Protein AF-0000000073368174 (afdb_homodimer)

Radius of gyration: 20.99 Å; Cα contacts (8 Å, |Δi|>4): 189; chains: 2; bounding box: 40×67×42 Å

Structure (mmCIF, N/CA/C/O backbone):
data_AF-0000000073368174-model_v1
#
loop_
_entity.id
_entity.type
_entity.pdbx_description
1 polymer 'Uncharacterized protein'
#
loop_
_atom_site.group_PDB
_atom_site.id
_atom_site.type_symbol
_atom_site.label_atom_id
_atom_site.label_alt_id
_atom_site.label_comp_id
_atom_site.label_asym_id
_atom_site.label_entity_id
_atom_site.label_seq_id
_atom_site.pdbx_PDB_ins_code
_atom_site.Cartn_x
_atom_site.Cartn_y
_atom_site.Cartn_z
_atom_site.occupancy
_atom_site.B_iso_or_equiv
_atom_site.auth_seq_id
_atom_site.auth_comp_id
_atom_site.auth_asym_id
_atom_site.auth_atom_id
_atom_site.pdbx_PDB_model_num
ATOM 1 N N . MET A 1 1 ? 10.328 -34.406 -10.875 1 40.19 1 MET A N 1
ATOM 2 C CA . MET A 1 1 ? 11.047 -33.188 -10.492 1 40.19 1 MET A CA 1
ATOM 3 C C . MET A 1 1 ? 10.125 -31.984 -10.523 1 40.19 1 MET A C 1
ATOM 5 O O . MET A 1 1 ? 9.5 -31.703 -11.539 1 40.19 1 MET A O 1
ATOM 9 N N . GLU A 1 2 ? 9.406 -31.766 -9.531 1 56.38 2 GLU A N 1
ATOM 10 C CA . GLU A 1 2 ? 8.32 -30.797 -9.484 1 56.38 2 GLU A CA 1
ATOM 11 C C . GLU A 1 2 ? 8.758 -29.438 -10.031 1 56.38 2 GLU A C 1
ATOM 13 O O . GLU A 1 2 ? 9.859 -28.969 -9.719 1 56.38 2 GLU A O 1
ATOM 18 N N . THR A 1 3 ? 8.305 -29.094 -11.211 1 75.62 3 THR A N 1
ATOM 19 C CA . THR A 1 3 ? 8.789 -27.938 -11.977 1 75.62 3 THR A CA 1
ATOM 20 C C . THR A 1 3 ? 8.852 -26.703 -11.102 1 75.62 3 THR A C 1
ATOM 22 O O . THR A 1 3 ? 8.133 -26.594 -10.102 1 75.62 3 THR A O 1
ATOM 25 N N . ASN A 1 4 ? 10.109 -26.031 -11.023 1 80.56 4 ASN A N 1
ATOM 26 C CA . ASN A 1 4 ? 10.328 -24.734 -10.375 1 80.56 4 ASN A CA 1
ATOM 27 C C . ASN A 1 4 ? 9.039 -23.938 -10.273 1 80.56 4 ASN A C 1
ATOM 29 O O . ASN A 1 4 ? 8.82 -23.219 -9.289 1 80.56 4 ASN A O 1
ATOM 33 N N . GLU A 1 5 ? 8.203 -24.312 -11.164 1 79.31 5 GLU A N 1
ATOM 34 C CA . GLU A 1 5 ? 6.934 -23.594 -11.195 1 79.31 5 GLU A CA 1
ATOM 35 C C . GLU A 1 5 ? 6.016 -24.031 -10.062 1 79.31 5 GLU A C 1
ATOM 37 O O . GLU A 1 5 ? 5.348 -23.203 -9.438 1 79.31 5 GLU A O 1
ATOM 42 N N . ILE A 1 6 ? 6.055 -25.281 -9.844 1 82.06 6 ILE A N 1
ATOM 43 C CA . ILE A 1 6 ? 5.211 -25.828 -8.789 1 82.06 6 ILE A CA 1
ATOM 44 C C . ILE A 1 6 ? 5.723 -25.375 -7.43 1 82.06 6 ILE A C 1
ATOM 46 O O . ILE A 1 6 ? 4.934 -25 -6.555 1 82.06 6 ILE A O 1
ATOM 50 N N . LYS A 1 7 ? 6.973 -25.422 -7.293 1 85.81 7 LYS A N 1
ATOM 51 C CA . LYS A 1 7 ? 7.582 -24.984 -6.039 1 85.81 7 LYS A CA 1
ATOM 52 C C . LYS A 1 7 ? 7.277 -23.516 -5.766 1 85.81 7 LYS A C 1
ATOM 54 O O . LYS A 1 7 ? 6.996 -23.141 -4.625 1 85.81 7 LYS A O 1
ATOM 59 N N . ASN A 1 8 ? 7.336 -22.734 -6.758 1 85.62 8 ASN A N 1
ATOM 60 C CA . ASN A 1 8 ? 7.039 -21.312 -6.633 1 85.62 8 ASN A CA 1
ATOM 61 C C . ASN A 1 8 ? 5.586 -21.078 -6.223 1 85.62 8 ASN A C 1
ATOM 63 O O . ASN A 1 8 ? 5.301 -20.203 -5.406 1 85.62 8 ASN A O 1
ATOM 67 N N . LEU A 1 9 ? 4.777 -21.844 -6.809 1 86.62 9 LEU A N 1
ATOM 68 C CA . LEU A 1 9 ? 3.359 -21.703 -6.496 1 86.62 9 LEU A CA 1
ATOM 69 C C . LEU A 1 9 ? 3.074 -22.094 -5.055 1 86.62 9 LEU A C 1
ATOM 71 O O . LEU A 1 9 ? 2.281 -21.453 -4.371 1 86.62 9 LEU A O 1
ATOM 75 N N . GLU A 1 10 ? 3.688 -23.188 -4.621 1 89.31 10 GLU A N 1
ATOM 76 C CA . GLU A 1 10 ? 3.518 -23.625 -3.24 1 89.31 10 GLU A CA 1
ATOM 77 C C . GLU A 1 10 ? 4.047 -22.594 -2.26 1 89.31 10 GLU A C 1
ATOM 79 O O . GLU A 1 10 ? 3.43 -22.344 -1.222 1 89.31 10 GLU A O 1
ATOM 84 N N . ARG A 1 11 ? 5.125 -22.016 -2.592 1 91.44 11 ARG A N 1
ATOM 85 C CA . ARG A 1 11 ? 5.703 -20.953 -1.778 1 91.44 11 ARG A CA 1
ATOM 86 C C . ARG A 1 11 ? 4.762 -19.75 -1.695 1 91.44 11 ARG A C 1
ATOM 88 O O . ARG A 1 11 ? 4.555 -19.203 -0.616 1 91.44 11 ARG A O 1
ATOM 95 N N . LEU A 1 12 ? 4.191 -19.375 -2.779 1 93 12 LEU A N 1
ATOM 96 C CA . LEU A 1 12 ? 3.268 -18.25 -2.811 1 93 12 LEU A CA 1
ATOM 97 C C . LEU A 1 12 ? 2.029 -18.547 -1.969 1 93 12 LEU A C 1
ATOM 99 O O . LEU A 1 12 ? 1.519 -17.656 -1.283 1 93 12 LEU A O 1
ATOM 103 N N . LYS A 1 13 ? 1.635 -19.75 -2.066 1 93.06 13 LYS A N 1
ATOM 104 C CA . LYS A 1 13 ? 0.488 -20.156 -1.261 1 93.06 13 LYS A CA 1
ATOM 105 C C . LYS A 1 13 ? 0.782 -20 0.229 1 93.06 13 LYS A C 1
ATOM 107 O O . LYS A 1 13 ? -0.037 -19.469 0.977 1 93.06 13 LYS A O 1
ATOM 112 N N . LYS A 1 14 ? 1.896 -20.453 0.657 1 95.19 14 LYS A N 1
ATOM 113 C CA . LYS A 1 14 ? 2.291 -20.344 2.059 1 95.19 14 LYS A CA 1
ATOM 114 C C .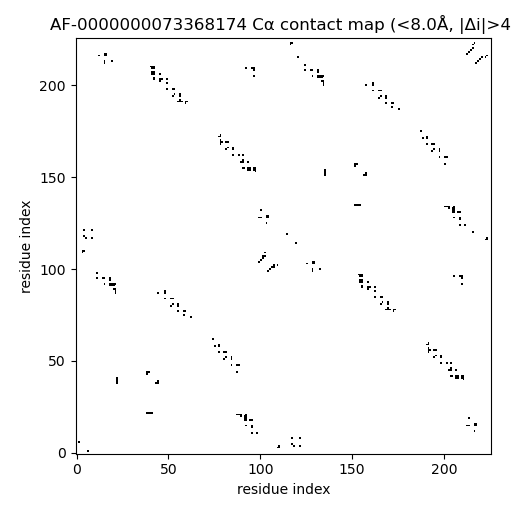 LYS A 1 14 ? 2.428 -18.891 2.484 1 95.19 14 LYS A C 1
ATOM 116 O O . LYS A 1 14 ? 1.962 -18.5 3.561 1 95.19 14 LYS A O 1
ATOM 121 N N . LEU A 1 15 ? 3.041 -18.094 1.655 1 95.44 15 LEU A N 1
ATOM 122 C CA . LEU A 1 15 ? 3.219 -16.672 1.942 1 95.44 15 LEU A CA 1
ATOM 123 C C . LEU A 1 15 ? 1.872 -15.961 2.045 1 95.44 15 LEU A C 1
ATOM 125 O O . LEU A 1 15 ? 1.68 -15.109 2.91 1 95.44 15 LEU A O 1
ATOM 129 N N . SER A 1 16 ? 1.005 -16.312 1.152 1 95 16 SER A N 1
ATOM 130 C CA . SER A 1 16 ? -0.322 -15.711 1.157 1 95 16 SER A CA 1
ATOM 131 C C . SER A 1 16 ? -1.05 -15.977 2.469 1 95 16 SER A C 1
ATOM 133 O O . SER A 1 16 ? -1.63 -15.07 3.062 1 95 16 SER A O 1
ATOM 135 N N . ALA A 1 17 ? -1.007 -17.172 2.947 1 93.5 17 ALA A N 1
ATOM 136 C CA . ALA A 1 17 ? -1.649 -17.547 4.207 1 93.5 17 ALA A CA 1
ATOM 137 C C . ALA A 1 17 ? -1.034 -16.797 5.383 1 93.5 17 ALA A C 1
ATOM 139 O O . ALA A 1 17 ? -1.731 -16.438 6.34 1 93.5 17 ALA A O 1
ATOM 140 N N . LEU A 1 18 ? 0.185 -16.484 5.258 1 95.69 18 LEU A N 1
ATOM 141 C CA . LEU A 1 18 ? 0.94 -15.859 6.344 1 95.69 18 LEU A CA 1
ATOM 142 C C . LEU A 1 18 ? 0.718 -14.352 6.367 1 95.69 18 LEU A C 1
ATOM 144 O O . LEU A 1 18 ? 0.601 -13.75 7.438 1 95.69 18 LEU A O 1
ATOM 148 N N . TYR A 1 19 ? 0.592 -13.742 5.203 1 95.69 19 TYR A N 1
ATOM 149 C CA . TYR A 1 19 ? 0.777 -12.297 5.148 1 95.69 19 TYR A CA 1
ATOM 150 C C . TYR A 1 19 ? -0.537 -11.586 4.84 1 95.69 19 TYR A C 1
ATOM 152 O O . TYR A 1 19 ? -0.689 -10.398 5.121 1 95.69 19 TYR A O 1
ATOM 160 N N . PHE A 1 20 ? -1.502 -12.25 4.242 1 93.75 20 PHE A N 1
ATOM 161 C CA . PHE A 1 20 ? -2.779 -11.578 4.016 1 93.75 20 PHE A CA 1
ATOM 162 C C . PHE A 1 20 ? -3.533 -11.398 5.328 1 93.75 20 PHE A C 1
ATOM 164 O O . PHE A 1 20 ? -3.951 -12.375 5.953 1 93.75 20 PHE A O 1
ATOM 171 N N . SER A 1 21 ? -3.729 -10.18 5.73 1 92.62 21 SER A N 1
ATOM 172 C CA . SER A 1 21 ? -4.359 -9.945 7.023 1 92.62 21 SER A CA 1
ATOM 173 C C . SER A 1 21 ? -5.219 -8.688 6.992 1 92.62 21 SER A C 1
ATOM 175 O O . SER A 1 21 ? -6.059 -8.484 7.871 1 92.62 21 SER A O 1
ATOM 177 N N . THR A 1 22 ? -5.047 -7.836 6.035 1 91.94 22 THR A N 1
ATOM 178 C CA . THR A 1 22 ? -5.711 -6.535 6.035 1 91.94 22 THR A CA 1
ATOM 179 C C . THR A 1 22 ? -7.191 -6.688 5.699 1 91.94 22 THR A C 1
ATOM 181 O O . THR A 1 22 ? -8.047 -6.121 6.379 1 91.94 22 THR A O 1
ATOM 184 N N . LEU A 1 23 ? -7.512 -7.453 4.605 1 88.44 23 LEU A N 1
ATOM 185 C CA . LEU A 1 23 ? -8.906 -7.648 4.211 1 88.44 23 LEU A CA 1
ATOM 186 C C . LEU A 1 23 ? -9.383 -9.039 4.602 1 88.44 23 LEU A C 1
ATOM 188 O O . LEU A 1 23 ? -9.312 -9.977 3.797 1 88.44 23 LEU A O 1
ATOM 192 N N . LYS A 1 24 ? -9.391 -9.406 5.754 1 75.5 24 LYS A N 1
ATOM 193 C CA . LYS A 1 24 ? -9.867 -10.719 6.16 1 75.5 24 LYS A CA 1
ATOM 194 C C . LYS A 1 24 ? -11.398 -10.773 6.168 1 75.5 24 LYS A C 1
ATOM 196 O O . LYS A 1 24 ? -12.055 -9.766 6.453 1 75.5 24 LYS A O 1
ATOM 201 N N . PRO A 1 25 ? -11.844 -11.883 5.621 1 6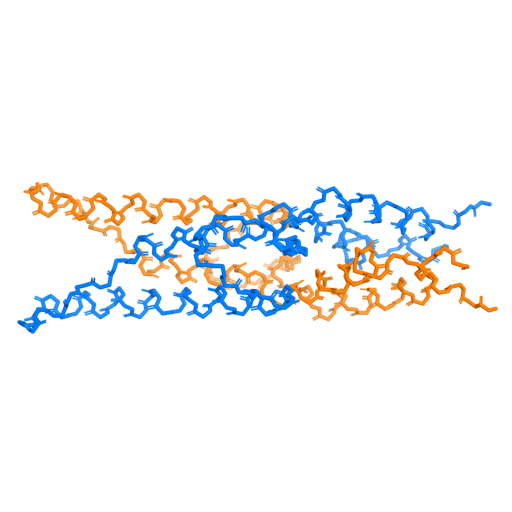5.12 25 PRO A N 1
ATOM 202 C CA . PRO A 1 25 ? -13.305 -12.016 5.676 1 65.12 25 PRO A CA 1
ATOM 203 C C . PRO A 1 25 ? -13.867 -11.75 7.07 1 65.12 25 PRO A C 1
ATOM 205 O O . PRO A 1 25 ? -13.219 -12.062 8.07 1 65.12 25 PRO A O 1
ATOM 208 N N . THR A 1 26 ? -14.461 -10.516 7.156 1 55.19 26 THR A N 1
ATOM 209 C CA . THR A 1 26 ? -15.07 -10.172 8.438 1 55.19 26 THR A CA 1
ATOM 210 C C . THR A 1 26 ? -15.773 -11.375 9.047 1 55.19 26 THR A C 1
ATOM 212 O O . THR A 1 26 ? -16.562 -12.047 8.375 1 55.19 26 THR A O 1
ATOM 215 N N . ASP A 1 27 ? -15.133 -12.109 9.797 1 52.59 27 ASP A N 1
ATOM 216 C CA . ASP A 1 27 ? -16.047 -12.875 10.633 1 52.59 27 ASP A CA 1
ATOM 217 C C . ASP A 1 27 ? -17.109 -11.969 11.258 1 52.59 27 ASP A C 1
ATOM 219 O O . ASP A 1 27 ? -16.812 -10.82 11.617 1 52.59 27 ASP A O 1
ATOM 223 N N . ALA A 1 28 ? -18.391 -12.164 10.922 1 48.44 28 ALA A N 1
ATOM 224 C CA . ALA A 1 28 ? -19.547 -11.477 11.516 1 48.44 28 ALA A CA 1
ATOM 225 C C . ALA A 1 28 ? -19.203 -10.914 12.891 1 48.44 28 ALA A C 1
ATOM 227 O O . ALA A 1 28 ? -19.875 -10.016 13.383 1 48.44 28 ALA A O 1
ATOM 228 N N . LYS A 1 29 ? -18.531 -11.664 13.547 1 46.44 29 LYS A N 1
ATOM 229 C CA . LYS A 1 29 ? -18.719 -11.43 14.969 1 46.44 29 LYS A CA 1
ATOM 230 C C . LYS A 1 29 ? -17.797 -10.328 15.484 1 46.44 29 LYS A C 1
ATOM 232 O O . LYS A 1 29 ? -17.547 -10.234 16.688 1 46.44 29 LYS A O 1
ATOM 237 N N . SER A 1 30 ? -17 -9.766 14.484 1 49.75 30 SER A N 1
ATOM 238 C CA . SER A 1 30 ? -16.125 -8.922 15.281 1 49.75 30 SER A CA 1
ATOM 239 C C . SER A 1 30 ? -16.875 -7.703 15.836 1 49.75 30 SER A C 1
ATOM 241 O O . SER A 1 30 ? -17.5 -6.961 15.078 1 49.75 30 SER A O 1
ATOM 243 N N . ASP A 1 31 ? -17.172 -7.723 16.984 1 46.41 31 ASP A N 1
ATOM 244 C CA . ASP A 1 31 ? -17.891 -6.809 17.875 1 46.41 31 ASP A CA 1
ATOM 245 C C . ASP A 1 31 ? -17.312 -5.398 17.797 1 46.41 31 ASP A C 1
ATOM 247 O O . ASP A 1 31 ? -17.688 -4.523 18.578 1 46.41 31 ASP A O 1
ATOM 251 N N . THR A 1 32 ? -16.125 -5.312 17.328 1 49.12 32 THR A N 1
ATOM 252 C CA . THR A 1 32 ? -15.719 -3.963 17.703 1 49.12 32 THR A CA 1
ATOM 253 C C . THR A 1 32 ? -16.422 -2.928 16.828 1 49.12 32 THR A C 1
ATOM 255 O O . THR A 1 32 ? -16.641 -3.162 15.633 1 49.12 32 THR A O 1
ATOM 258 N N . ASN A 1 33 ? -17.062 -1.962 17.438 1 50.78 33 ASN A N 1
ATOM 259 C CA . ASN A 1 33 ? -17.688 -0.726 16.984 1 50.78 33 ASN A CA 1
ATOM 260 C C . ASN A 1 33 ? -16.797 0.03 16 1 50.78 33 ASN A C 1
ATOM 262 O O . ASN A 1 33 ? -16.906 1.25 15.867 1 50.78 33 ASN A O 1
ATOM 266 N N . VAL A 1 34 ? -15.75 -0.598 15.586 1 51.62 34 VAL A N 1
ATOM 267 C CA . VAL A 1 34 ? -14.945 0.199 14.672 1 51.62 34 VAL A CA 1
ATOM 268 C C . VAL A 1 34 ? -15.664 0.315 13.328 1 51.62 34 VAL A C 1
ATOM 270 O O . VAL A 1 34 ? -16.109 -0.688 12.766 1 51.62 34 VAL A O 1
ATOM 273 N N . ALA A 1 35 ? -16.172 1.485 13.133 1 51.81 35 ALA A N 1
ATOM 274 C CA . ALA A 1 35 ? -16.656 1.715 11.773 1 51.81 35 ALA A CA 1
ATOM 275 C C . ALA A 1 35 ? -15.742 1.038 10.75 1 51.81 35 ALA A C 1
ATOM 277 O O . ALA A 1 35 ? -14.539 1.283 10.719 1 51.81 35 ALA A O 1
ATOM 278 N N . GLN A 1 36 ? -16.094 -0.114 10.453 1 60.41 36 GLN A N 1
ATOM 279 C CA . GLN A 1 36 ? -15.297 -0.846 9.477 1 60.41 36 GLN A CA 1
ATOM 280 C C . GLN A 1 36 ? -15.695 -0.488 8.047 1 60.41 36 GLN A C 1
ATOM 282 O O . GLN A 1 36 ? -16.891 -0.498 7.711 1 60.41 36 GLN A O 1
ATOM 287 N N . ILE A 1 37 ? -14.805 0.326 7.449 1 69.12 37 ILE A N 1
ATOM 288 C CA . ILE A 1 37 ? -15 0.456 6.008 1 69.12 37 ILE A CA 1
ATOM 289 C C . ILE A 1 37 ? -14.867 -0.913 5.344 1 69.12 37 ILE A C 1
ATOM 291 O O . ILE A 1 37 ? -13.828 -1.568 5.465 1 69.12 37 ILE A O 1
ATOM 295 N N . LYS A 1 38 ? -16.047 -1.332 4.91 1 80.44 38 LYS A N 1
ATOM 296 C CA . LYS A 1 38 ? -16.016 -2.613 4.211 1 80.44 38 LYS A CA 1
ATOM 297 C C . LYS A 1 38 ? -15.453 -2.459 2.803 1 80.44 38 LYS A C 1
ATOM 299 O O . LYS A 1 38 ? -16.016 -1.729 1.981 1 80.44 38 LYS A O 1
ATOM 304 N N . LEU A 1 39 ? -14.328 -2.932 2.688 1 87.12 39 LEU A N 1
ATOM 305 C CA . LEU A 1 39 ? -13.695 -2.943 1.372 1 87.12 39 LEU A CA 1
ATOM 306 C C . LEU A 1 39 ? -13.781 -4.328 0.742 1 87.12 39 LEU A C 1
ATOM 308 O O . LEU A 1 39 ? -13.609 -5.34 1.429 1 87.12 39 LEU A O 1
ATOM 312 N N . SER A 1 40 ? -14.016 -4.348 -0.541 1 88.06 40 SER A N 1
ATOM 313 C CA . SER A 1 40 ? -14.289 -5.598 -1.241 1 88.06 40 SER A CA 1
ATOM 314 C C . SER A 1 40 ? -13 -6.309 -1.633 1 88.06 40 SER A C 1
ATOM 316 O O . SER A 1 40 ? -12.961 -7.539 -1.703 1 88.06 40 SER A O 1
ATOM 318 N N . ASN A 1 41 ? -12.023 -5.547 -1.993 1 93.38 41 ASN A N 1
ATOM 319 C CA . ASN A 1 41 ? -10.773 -6.133 -2.465 1 93.38 41 ASN A CA 1
ATOM 320 C C . ASN A 1 41 ? -9.602 -5.164 -2.309 1 93.38 41 ASN A C 1
ATOM 322 O O . ASN A 1 41 ? -9.789 -4.016 -1.906 1 93.38 41 ASN A O 1
ATOM 326 N N . TYR A 1 42 ? -8.461 -5.594 -2.578 1 95.81 42 TYR A N 1
ATOM 327 C CA . TYR A 1 42 ? -7.25 -4.82 -2.346 1 95.81 42 TYR A CA 1
ATOM 328 C C . TYR A 1 42 ? -7.137 -3.67 -3.338 1 95.81 42 TYR A C 1
ATOM 330 O O . TYR A 1 42 ? -6.609 -2.605 -3.008 1 95.81 42 TYR A O 1
ATOM 338 N N . SER A 1 43 ? -7.566 -3.854 -4.57 1 95.75 43 SER A N 1
ATOM 339 C CA . SER A 1 43 ? -7.582 -2.76 -5.535 1 95.75 43 SER A CA 1
ATOM 340 C C . SER A 1 43 ? -8.422 -1.592 -5.031 1 95.75 43 SER A C 1
ATOM 342 O O . SER A 1 43 ? -8 -0.437 -5.102 1 95.75 43 SER A O 1
ATOM 344 N N . GLU A 1 44 ? -9.586 -1.941 -4.543 1 96.06 44 GLU A N 1
ATOM 345 C CA . GLU A 1 44 ? -10.438 -0.917 -3.939 1 96.06 44 GLU A CA 1
ATOM 346 C C . GLU A 1 44 ? -9.766 -0.283 -2.727 1 96.06 44 GLU A C 1
ATOM 348 O O . GLU A 1 44 ? -9.773 0.939 -2.57 1 96.06 44 GLU A O 1
ATOM 353 N N . LEU A 1 45 ? -9.219 -1.125 -1.844 1 96 45 LEU A N 1
ATOM 354 C CA . LEU A 1 45 ? -8.484 -0.64 -0.677 1 96 45 LEU A CA 1
ATOM 355 C C . LEU A 1 45 ? -7.43 0.384 -1.084 1 96 45 LEU A C 1
ATOM 357 O O . LEU A 1 45 ? -7.359 1.473 -0.51 1 96 45 LEU A O 1
ATOM 361 N N . GLY A 1 46 ? -6.582 0.039 -2.107 1 97.19 46 GLY A N 1
ATOM 362 C CA . GLY A 1 46 ? -5.559 0.951 -2.59 1 97.19 46 GLY A CA 1
ATOM 363 C C . GLY A 1 46 ? -6.121 2.27 -3.084 1 97.19 46 GLY A C 1
ATOM 364 O O . GLY A 1 46 ? -5.582 3.334 -2.779 1 97.19 46 GLY A O 1
ATOM 365 N N . CYS A 1 47 ? -7.176 2.232 -3.777 1 96.12 47 CYS A N 1
ATOM 366 C CA . CYS A 1 47 ? -7.832 3.424 -4.305 1 96.12 47 CYS A CA 1
ATOM 367 C C . CYS A 1 47 ? -8.352 4.305 -3.176 1 96.12 47 CYS A C 1
ATOM 369 O O . CYS A 1 47 ? -8.164 5.52 -3.195 1 96.12 47 CYS A O 1
ATOM 371 N N . VAL A 1 48 ? -9.047 3.664 -2.26 1 95.94 48 VAL A N 1
ATOM 372 C CA . VAL A 1 48 ? -9.609 4.398 -1.134 1 95.94 48 VAL A CA 1
ATOM 373 C C . VAL A 1 48 ? -8.5 5.094 -0.354 1 95.94 48 VAL A C 1
ATOM 375 O O . VAL A 1 48 ? -8.617 6.27 -0.01 1 95.94 48 VAL A O 1
ATOM 378 N N . ILE A 1 49 ? -7.379 4.395 -0.057 1 97.38 49 ILE A N 1
ATOM 379 C CA . ILE A 1 49 ? -6.246 4.973 0.659 1 97.38 49 ILE A CA 1
ATOM 380 C C . ILE A 1 49 ? -5.719 6.188 -0.106 1 97.38 49 ILE A C 1
ATOM 382 O O . ILE A 1 49 ? -5.512 7.254 0.476 1 97.38 49 ILE A O 1
ATOM 386 N N . ALA A 1 50 ? -5.512 6.023 -1.423 1 97.31 50 ALA A N 1
ATOM 387 C CA . ALA A 1 50 ? -5.008 7.113 -2.25 1 97.31 50 ALA A CA 1
ATOM 388 C C . ALA A 1 50 ? -5.949 8.312 -2.213 1 97.31 50 ALA A C 1
ATOM 390 O O . ALA A 1 50 ? -5.504 9.453 -2.086 1 97.31 50 ALA A O 1
ATOM 391 N N . GLU A 1 51 ? -7.195 8.133 -2.312 1 97.06 51 GLU A N 1
ATOM 392 C CA . GLU A 1 51 ? -8.195 9.195 -2.295 1 97.06 51 GLU A CA 1
ATOM 393 C C . GLU A 1 51 ? -8.203 9.922 -0.952 1 97.06 51 GLU A C 1
ATOM 395 O O . GLU A 1 51 ? -8.297 11.148 -0.904 1 97.06 51 GLU A O 1
ATOM 400 N N . ILE A 1 52 ? -8.125 9.195 0.104 1 97.25 52 ILE A N 1
ATOM 401 C CA . ILE A 1 52 ? -8.117 9.812 1.428 1 97.25 52 ILE A CA 1
ATOM 402 C C . ILE A 1 52 ? -6.863 10.664 1.59 1 97.25 52 ILE A C 1
ATOM 404 O O . ILE A 1 52 ? -6.926 11.773 2.137 1 97.25 52 ILE A O 1
ATOM 408 N N . LEU A 1 53 ? -5.738 10.141 1.101 1 97.75 53 LEU A N 1
ATOM 409 C CA . LEU A 1 53 ? -4.512 10.93 1.152 1 97.75 53 LEU A CA 1
ATOM 410 C C . LEU A 1 53 ? -4.668 12.227 0.369 1 97.75 53 LEU A C 1
ATOM 412 O O . LEU A 1 53 ? -4.258 13.289 0.835 1 97.75 53 LEU A O 1
ATOM 416 N N . LYS A 1 54 ? -5.262 12.117 -0.85 1 96.81 54 LYS A N 1
ATOM 417 C CA . LYS A 1 54 ? -5.523 13.32 -1.639 1 96.81 54 LYS A CA 1
ATOM 418 C C . LYS A 1 54 ? -6.395 14.305 -0.865 1 96.81 54 LYS A C 1
ATOM 420 O O . LYS A 1 54 ? -6.129 15.508 -0.869 1 96.81 54 LYS A O 1
ATOM 425 N N . LEU A 1 55 ? -7.402 13.859 -0.201 1 95.75 55 LEU A N 1
ATOM 426 C CA . LEU A 1 55 ? -8.289 14.695 0.597 1 95.75 55 LEU A CA 1
ATOM 427 C C . LEU A 1 55 ? -7.527 15.367 1.732 1 95.75 55 LEU A C 1
ATOM 429 O O . LEU A 1 55 ? -7.723 16.562 2 1 95.75 55 LEU A O 1
ATOM 433 N N . CYS A 1 56 ? -6.617 14.57 2.424 1 96.12 56 CYS A N 1
ATOM 434 C CA . CYS A 1 56 ? -5.805 15.125 3.498 1 96.12 56 CYS A CA 1
ATOM 435 C C . CYS A 1 56 ? -4.914 16.25 2.979 1 96.12 56 CYS A C 1
ATOM 437 O O . CYS A 1 56 ? -4.77 17.281 3.629 1 96.12 56 CYS A O 1
ATOM 439 N N . ILE A 1 57 ? -4.336 16.078 1.817 1 96.25 57 ILE A N 1
ATOM 440 C CA . ILE A 1 57 ? -3.457 17.062 1.209 1 96.25 57 ILE A CA 1
ATOM 441 C C . ILE A 1 57 ? -4.242 18.344 0.918 1 96.25 57 ILE A C 1
ATOM 443 O O . ILE A 1 57 ? -3.811 19.438 1.276 1 96.25 57 ILE A O 1
ATOM 447 N N . VAL A 1 58 ? -5.398 18.25 0.297 1 94.69 58 VAL A N 1
ATOM 448 C CA . VAL A 1 58 ? -6.258 19.391 -0.032 1 94.69 58 VAL A CA 1
ATOM 449 C C . VAL A 1 58 ? -6.672 20.109 1.247 1 94.69 58 VAL A C 1
ATOM 451 O O . VAL A 1 58 ? -6.645 21.344 1.309 1 94.69 58 VAL A O 1
ATOM 454 N N . ALA A 1 59 ? -7.043 19.344 2.277 1 92.19 59 ALA A N 1
ATOM 455 C CA . ALA A 1 59 ? -7.48 19.906 3.549 1 92.19 59 ALA A CA 1
ATOM 456 C C . ALA A 1 59 ? -6.359 20.703 4.211 1 92.19 59 ALA A C 1
ATOM 458 O O . ALA A 1 59 ? -6.586 21.797 4.727 1 92.19 59 ALA A O 1
ATOM 459 N N . LEU A 1 60 ? -5.219 20.203 4.207 1 91.19 60 LEU A N 1
ATOM 460 C CA . LEU A 1 60 ? -4.066 20.844 4.828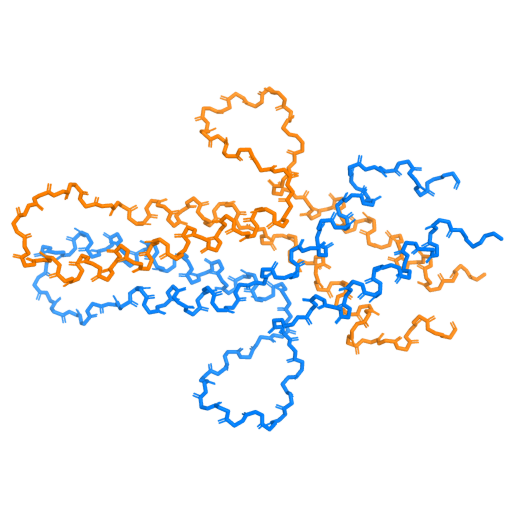 1 91.19 60 LEU A CA 1
ATOM 461 C C . LEU A 1 60 ? -3.689 22.125 4.082 1 91.19 60 LEU A C 1
ATOM 463 O O . LEU A 1 60 ? -3.312 23.125 4.699 1 91.19 60 LEU A O 1
ATOM 467 N N . ASP A 1 61 ? -3.807 22.156 2.807 1 88.81 61 ASP A N 1
ATOM 468 C CA . ASP A 1 61 ? -3.508 23.328 1.991 1 88.81 61 ASP A CA 1
ATOM 469 C C . ASP A 1 61 ? -4.547 24.438 2.207 1 88.81 61 ASP A C 1
ATOM 471 O O . ASP A 1 61 ? -4.207 25.625 2.221 1 88.81 61 ASP A O 1
ATOM 475 N N . TYR A 1 62 ? -5.719 23.969 2.303 1 82.56 62 TYR A N 1
ATOM 476 C CA . TYR A 1 62 ? -6.793 24.922 2.557 1 82.56 62 TYR A CA 1
ATOM 477 C C . TYR A 1 62 ? -6.629 25.578 3.922 1 82.56 62 TYR A C 1
ATOM 479 O O . TYR A 1 62 ? -6.82 26.797 4.062 1 82.56 62 TYR A O 1
ATOM 487 N N . ASP A 1 63 ? -6.406 24.828 4.91 1 74.06 63 ASP A N 1
ATOM 488 C CA . ASP A 1 63 ? -6.215 25.344 6.262 1 74.06 63 ASP A CA 1
ATOM 489 C C . ASP A 1 63 ? -5.043 26.312 6.316 1 74.06 63 ASP A C 1
ATOM 491 O O . ASP A 1 63 ? -5.082 27.297 7.066 1 74.06 63 ASP A O 1
ATOM 495 N N . ALA A 1 64 ? -4.148 25.953 5.531 1 65.81 64 ALA A N 1
ATOM 496 C CA . ALA A 1 64 ? -2.996 26.844 5.484 1 65.81 64 ALA A CA 1
ATOM 497 C C . ALA A 1 64 ? -3.381 28.203 4.902 1 65.81 64 ALA A C 1
ATOM 499 O O . ALA A 1 64 ? -2.787 29.219 5.25 1 65.81 64 ALA A O 1
ATOM 500 N N . HIS A 1 65 ? -4.418 28.078 4.066 1 62.81 65 HIS A N 1
ATOM 501 C CA . HIS A 1 65 ? -4.848 29.312 3.422 1 62.81 65 HIS A CA 1
ATOM 502 C C . HIS A 1 65 ? -5.922 30.016 4.242 1 62.81 65 HIS A C 1
ATOM 504 O O . HIS A 1 65 ? -5.992 31.25 4.258 1 62.81 65 HIS A O 1
ATOM 510 N N . LYS A 1 66 ? -6.973 29.312 4.789 1 61.88 66 LYS A N 1
ATOM 511 C CA . LYS A 1 66 ? -8.062 29.938 5.527 1 61.88 66 LYS A CA 1
ATOM 512 C C . LYS A 1 66 ? -7.582 30.484 6.871 1 61.88 66 LYS A C 1
ATOM 514 O O . LYS A 1 66 ? -8.32 31.188 7.562 1 61.88 66 LYS A O 1
ATOM 519 N N . ALA A 1 67 ? -6.414 29.906 7.43 1 54.16 67 ALA A N 1
ATOM 520 C CA . ALA A 1 67 ? -6.051 30.609 8.656 1 54.16 67 ALA A CA 1
ATOM 521 C C . ALA A 1 67 ? -6.387 32.094 8.547 1 54.16 67 ALA A C 1
ATOM 523 O O . ALA A 1 67 ? -6.5 32.781 9.562 1 54.16 67 ALA A O 1
ATOM 524 N N . SER A 1 68 ? -6.633 32.406 7.332 1 50.69 68 SER A N 1
ATOM 525 C CA . SER A 1 68 ? -6.973 33.844 7.219 1 50.69 68 SER A CA 1
ATOM 526 C C . SER A 1 68 ? -8.477 34.062 7.332 1 50.69 68 SER A C 1
ATOM 528 O O . SER A 1 68 ? -8.922 35.125 7.715 1 50.69 68 SER A O 1
ATOM 530 N N . ASN A 1 69 ? -9.195 33.094 6.809 1 53.5 69 ASN A N 1
ATOM 531 C CA . ASN A 1 69 ? -10.602 33.469 6.746 1 53.5 69 ASN A CA 1
ATOM 532 C C . ASN A 1 69 ? -11.391 32.906 7.93 1 53.5 69 ASN A C 1
ATOM 534 O O . ASN A 1 69 ? -11.031 31.875 8.477 1 53.5 69 ASN A O 1
ATOM 538 N N . THR A 1 70 ? -12.117 33.719 8.758 1 48.69 70 THR A N 1
ATOM 539 C CA . THR A 1 70 ? -12.844 33.688 10.023 1 48.69 70 THR A CA 1
ATOM 540 C C . THR A 1 70 ? -13.82 32.531 10.07 1 48.69 70 THR A C 1
ATOM 542 O O . THR A 1 70 ? -14.578 32.375 11.039 1 48.69 70 THR A O 1
ATOM 545 N N . ILE A 1 71 ? -14.352 31.984 9.008 1 50.31 71 ILE A N 1
ATOM 546 C CA . ILE A 1 71 ? -15.461 31.078 9.273 1 50.31 71 ILE A CA 1
ATOM 547 C C . ILE A 1 71 ? -14.938 29.812 9.938 1 50.31 71 ILE A C 1
ATOM 549 O O . ILE A 1 71 ? -14.047 29.141 9.406 1 50.31 71 ILE A O 1
ATOM 553 N N . LYS A 1 72 ? -15.117 29.609 11.281 1 51.69 72 LYS A N 1
ATOM 554 C CA . LYS A 1 72 ? -14.719 28.578 12.227 1 51.69 72 LYS A CA 1
ATOM 555 C C . LYS A 1 72 ? -15.141 27.188 11.742 1 51.69 72 LYS A C 1
ATOM 557 O O . LYS A 1 72 ? -16.266 26.75 11.992 1 51.69 72 LYS A O 1
ATOM 562 N N . THR A 1 73 ? -15.094 26.781 10.484 1 52.91 73 THR A N 1
ATOM 563 C CA . THR A 1 73 ? -15.43 25.391 10.25 1 52.91 73 THR A CA 1
ATOM 564 C C . THR A 1 73 ? -14.5 24.469 11.039 1 52.91 73 THR A C 1
ATOM 566 O O . THR A 1 73 ? -13.359 24.844 11.344 1 52.91 73 THR A O 1
ATOM 569 N N . SER A 1 74 ? -15.18 23.656 11.883 1 58.59 74 SER A N 1
ATOM 570 C CA . SER A 1 74 ? -14.391 22.719 12.68 1 58.59 74 SER A CA 1
ATOM 571 C C . SER A 1 74 ? -13.234 22.156 11.859 1 58.59 74 SER A C 1
ATOM 573 O O . SER A 1 74 ? -13.445 21.594 10.781 1 58.59 74 SER A O 1
ATOM 575 N N . PRO A 1 75 ? -12.109 22.547 12.125 1 70.12 75 PRO A N 1
ATOM 576 C CA . PRO A 1 75 ? -10.969 22.078 11.328 1 70.12 75 PRO A CA 1
ATOM 577 C C . PRO A 1 75 ? -10.906 20.562 11.234 1 70.12 75 PRO A C 1
ATOM 579 O O . PRO A 1 75 ? -11.297 19.859 12.18 1 70.12 75 PRO A O 1
ATOM 582 N N . ILE A 1 76 ? -10.938 19.922 10.086 1 82.75 76 ILE A N 1
ATOM 583 C CA . ILE A 1 76 ? -10.695 18.5 9.852 1 82.75 76 ILE A CA 1
ATOM 584 C C . ILE A 1 76 ? -9.484 18.047 10.656 1 82.75 76 ILE A C 1
ATOM 586 O O . ILE A 1 76 ? -8.461 18.734 10.695 1 82.75 76 ILE A O 1
ATOM 590 N N . ASN A 1 77 ? -9.695 17.031 11.484 1 89.88 77 ASN A N 1
ATOM 591 C CA . ASN A 1 77 ? -8.57 16.406 12.188 1 89.88 77 ASN A CA 1
ATOM 592 C C . ASN A 1 77 ? -7.793 15.469 11.281 1 89.88 77 ASN A C 1
ATOM 594 O O . ASN A 1 77 ? -8.055 14.266 11.266 1 89.88 77 ASN A O 1
ATOM 598 N N . VAL A 1 78 ? -6.934 15.977 10.547 1 94.19 78 VAL A N 1
ATOM 599 C CA . VAL A 1 78 ? -6.176 15.234 9.539 1 94.19 78 VAL A CA 1
ATOM 600 C C . VAL A 1 78 ? -5.355 14.133 10.219 1 94.19 78 VAL A C 1
ATOM 602 O O . VAL A 1 78 ? -5.188 13.047 9.664 1 94.19 78 VAL A O 1
ATOM 605 N N . ALA A 1 79 ? -4.852 14.375 11.398 1 94.44 79 ALA A N 1
ATOM 606 C CA . ALA A 1 79 ? -4.078 13.375 12.125 1 94.44 79 ALA A CA 1
ATOM 607 C C . ALA A 1 79 ? -4.902 12.109 12.359 1 94.44 79 ALA A C 1
ATOM 609 O O . ALA A 1 79 ? -4.41 10.992 12.164 1 94.44 79 ALA A O 1
ATOM 610 N N . LEU A 1 80 ? -6.113 12.305 12.797 1 92.81 80 LEU A N 1
ATOM 611 C CA . LEU A 1 80 ? -7.008 11.172 13.016 1 92.81 80 LEU A CA 1
ATOM 612 C C . LEU A 1 80 ? -7.246 10.414 11.719 1 92.81 80 LEU A C 1
ATOM 614 O O . LEU A 1 80 ? -7.246 9.18 11.711 1 92.81 80 LEU A O 1
ATOM 618 N N . ILE A 1 81 ? -7.449 11.07 10.625 1 95.62 81 ILE A N 1
ATOM 619 C CA . ILE A 1 81 ? -7.691 10.461 9.328 1 95.62 81 ILE A CA 1
ATOM 620 C C . ILE A 1 81 ? -6.461 9.68 8.883 1 95.62 81 ILE A C 1
ATOM 622 O O . ILE A 1 81 ? -6.574 8.555 8.383 1 95.62 81 ILE A O 1
ATOM 626 N N . LEU A 1 82 ? -5.328 10.234 9.078 1 96.94 82 LEU A N 1
ATOM 627 C CA . LEU A 1 82 ? -4.086 9.555 8.727 1 96.94 82 LEU A CA 1
ATOM 628 C C . LEU A 1 82 ? -3.895 8.305 9.57 1 96.94 82 LEU A C 1
ATOM 630 O O . LEU A 1 82 ? -3.342 7.309 9.094 1 96.94 82 LEU A O 1
ATOM 634 N N . GLU A 1 83 ? -4.32 8.32 10.789 1 96.19 83 GLU A N 1
ATOM 635 C CA . GLU A 1 83 ? -4.289 7.105 11.594 1 96.19 83 GLU A CA 1
ATOM 636 C C . GLU A 1 83 ? -5.109 5.992 10.953 1 96.19 83 GLU A C 1
ATOM 638 O O . GLU A 1 83 ? -4.695 4.832 10.945 1 96.19 83 GLU A O 1
ATOM 643 N N . MET A 1 84 ? -6.254 6.344 10.43 1 93.44 84 MET A N 1
ATOM 644 C CA . MET A 1 84 ? -7.098 5.367 9.742 1 93.44 84 MET A CA 1
ATOM 645 C C . MET A 1 84 ? -6.398 4.82 8.508 1 93.44 84 MET A C 1
ATOM 647 O O . MET A 1 84 ? -6.438 3.613 8.25 1 93.44 84 MET A O 1
ATOM 651 N N . VAL A 1 85 ? -5.805 5.707 7.785 1 95.88 85 VAL A N 1
ATOM 652 C CA . VAL A 1 85 ? -5.043 5.301 6.605 1 95.88 85 VAL A CA 1
ATOM 653 C C . VAL A 1 85 ? -3.936 4.332 7.012 1 95.88 85 VAL A C 1
ATOM 655 O O . VAL A 1 85 ? -3.748 3.293 6.379 1 95.88 85 VAL A O 1
ATOM 658 N N . LEU A 1 86 ? -3.174 4.68 8.039 1 96.56 86 LEU A N 1
ATOM 659 C CA . LEU A 1 86 ? -2.09 3.834 8.523 1 96.56 86 LEU A CA 1
ATOM 660 C C . LEU A 1 86 ? -2.615 2.465 8.945 1 96.56 86 LEU A C 1
ATOM 662 O O . LEU A 1 86 ? -1.986 1.441 8.664 1 96.56 86 LEU A O 1
ATOM 666 N N . GLU A 1 87 ? -3.748 2.412 9.547 1 93.56 87 GLU A N 1
ATOM 667 C CA . GLU A 1 87 ? -4.352 1.159 9.992 1 93.56 87 GLU A CA 1
ATOM 668 C C . GLU A 1 87 ? -4.77 0.297 8.805 1 93.56 87 GLU A C 1
ATOM 670 O O . GLU A 1 87 ? -4.668 -0.93 8.852 1 93.56 87 GLU A O 1
ATOM 675 N N . MET A 1 88 ? -5.207 0.875 7.789 1 93.5 88 MET A N 1
ATOM 676 C CA . MET A 1 88 ? -5.691 0.17 6.609 1 93.5 88 MET A CA 1
ATOM 677 C C . MET A 1 88 ? -4.535 -0.211 5.688 1 93.5 88 MET A C 1
ATOM 679 O O . MET A 1 88 ? -4.707 -1.005 4.762 1 93.5 88 MET A O 1
ATOM 683 N N . PHE A 1 89 ? -3.404 0.374 5.859 1 96.19 89 PHE A N 1
ATOM 684 C CA . PHE A 1 89 ? -2.275 0.15 4.965 1 96.19 89 PHE A CA 1
ATOM 685 C C . PHE A 1 89 ? -1.8 -1.296 5.047 1 96.19 89 PHE A C 1
ATOM 687 O O . PHE A 1 89 ? -1.472 -1.787 6.129 1 96.19 89 PHE A O 1
ATOM 694 N N . PRO A 1 90 ? -1.68 -1.944 3.885 1 96.81 90 PRO A N 1
ATOM 695 C CA . PRO A 1 90 ? -1.364 -3.375 3.877 1 96.81 90 PRO A CA 1
ATOM 696 C C . PRO A 1 90 ? 0.137 -3.648 3.938 1 96.81 90 PRO A C 1
ATOM 698 O O . PRO A 1 90 ? 0.696 -4.254 3.02 1 96.81 90 PRO A O 1
ATOM 701 N N . THR A 1 91 ? 0.752 -3.344 5.066 1 97 91 THR A N 1
ATOM 702 C CA . THR A 1 91 ? 2.201 -3.414 5.227 1 97 91 THR A CA 1
ATOM 703 C C . THR A 1 91 ? 2.688 -4.855 5.113 1 97 91 THR A C 1
ATOM 705 O O . THR A 1 91 ? 3.658 -5.133 4.406 1 97 91 THR A O 1
ATOM 708 N N . ASP A 1 92 ? 2.025 -5.801 5.773 1 96.56 92 ASP A N 1
ATOM 709 C CA . ASP A 1 92 ? 2.449 -7.199 5.73 1 96.56 92 ASP A CA 1
ATOM 710 C C . ASP A 1 92 ? 2.346 -7.762 4.316 1 96.56 92 ASP A C 1
ATOM 712 O O . ASP A 1 92 ? 3.219 -8.516 3.877 1 96.56 92 ASP A O 1
ATOM 716 N N . GLU A 1 93 ? 1.316 -7.391 3.627 1 97.81 93 GLU A N 1
ATOM 717 C CA . GLU A 1 93 ? 1.055 -7.918 2.291 1 97.81 93 GLU A CA 1
ATOM 718 C C . GLU A 1 93 ? 2.104 -7.434 1.293 1 97.81 93 GLU A C 1
ATOM 720 O O . GLU A 1 93 ? 2.227 -7.988 0.199 1 97.81 93 GLU A O 1
ATOM 725 N N . MET A 1 94 ? 2.895 -6.406 1.633 1 97.81 94 MET A N 1
ATOM 726 C CA . MET A 1 94 ? 3.973 -5.938 0.767 1 97.81 94 MET A CA 1
ATOM 727 C C . MET A 1 94 ? 5.016 -7.027 0.555 1 97.81 94 MET A C 1
ATOM 729 O O . MET A 1 94 ? 5.691 -7.055 -0.477 1 97.81 94 MET A O 1
ATOM 733 N N . GLU A 1 95 ? 5.137 -7.949 1.482 1 97.44 95 GLU A N 1
ATOM 734 C CA . GLU A 1 95 ? 6.027 -9.094 1.332 1 97.44 95 GLU A CA 1
ATOM 735 C C . GLU A 1 95 ? 5.625 -9.953 0.137 1 97.44 95 GLU A C 1
ATOM 737 O O . GLU A 1 95 ? 6.484 -10.516 -0.546 1 97.44 95 GLU A O 1
ATOM 742 N N . ILE A 1 96 ? 4.34 -10.062 -0.068 1 97.62 96 ILE A N 1
ATOM 743 C CA . ILE A 1 96 ? 3.836 -10.836 -1.2 1 97.62 96 ILE A CA 1
ATOM 744 C C . ILE A 1 96 ? 4.246 -10.164 -2.508 1 97.62 96 ILE A C 1
ATOM 746 O O . ILE A 1 96 ? 4.699 -10.828 -3.441 1 97.62 96 ILE A O 1
ATOM 750 N N . LEU A 1 97 ? 4.16 -8.859 -2.545 1 97.38 97 LEU A N 1
ATOM 751 C CA . LEU A 1 97 ? 4.602 -8.125 -3.727 1 97.38 97 LEU A CA 1
ATOM 752 C C . LEU A 1 97 ? 6.09 -8.344 -3.975 1 97.38 97 LEU A C 1
ATOM 754 O O . LEU A 1 97 ? 6.52 -8.484 -5.121 1 97.38 97 LEU A O 1
ATOM 758 N N . ASP A 1 98 ? 6.863 -8.406 -2.943 1 95.44 98 ASP A N 1
ATOM 759 C CA . ASP A 1 98 ? 8.297 -8.68 -3.066 1 95.44 98 ASP A CA 1
ATOM 760 C C . ASP A 1 98 ? 8.539 -10.016 -3.75 1 95.44 98 ASP A C 1
ATOM 762 O O . ASP A 1 98 ? 9.367 -10.117 -4.66 1 95.44 98 ASP A O 1
ATOM 766 N N . GLU A 1 99 ? 7.832 -10.938 -3.26 1 94.62 99 GLU A N 1
ATOM 767 C CA . GLU A 1 99 ? 8.016 -12.281 -3.795 1 94.62 99 GLU A CA 1
ATOM 768 C C . GLU A 1 99 ? 7.633 -12.344 -5.27 1 94.62 99 GLU A C 1
ATOM 770 O O . GLU A 1 99 ? 8.375 -12.891 -6.09 1 94.62 99 GLU A O 1
ATOM 775 N N . ILE A 1 100 ? 6.523 -11.766 -5.59 1 95.31 100 ILE A N 1
ATOM 776 C CA . ILE A 1 100 ? 6.047 -11.789 -6.969 1 95.31 100 ILE A CA 1
ATOM 777 C C . ILE A 1 100 ? 7.008 -11.008 -7.859 1 95.31 100 ILE A C 1
ATOM 779 O O . ILE A 1 100 ? 7.312 -11.43 -8.977 1 95.31 100 ILE A O 1
ATOM 783 N N . TYR A 1 101 ? 7.453 -9.93 -7.375 1 94.56 101 TYR A N 1
ATOM 784 C CA . TYR A 1 101 ? 8.406 -9.109 -8.109 1 94.56 101 TYR A CA 1
ATOM 785 C C . TYR A 1 101 ? 9.68 -9.898 -8.414 1 94.56 101 TYR A C 1
ATOM 787 O O . TYR A 1 101 ? 10.172 -9.883 -9.547 1 94.56 101 TYR A O 1
ATOM 795 N N . GLN A 1 102 ? 10.219 -10.586 -7.434 1 91.75 102 GLN A N 1
ATOM 796 C CA . GLN A 1 102 ? 11.43 -11.367 -7.605 1 91.75 102 GLN A CA 1
ATOM 797 C C . GLN A 1 102 ? 11.219 -12.516 -8.594 1 91.75 102 GLN A C 1
ATOM 799 O O . GLN A 1 102 ? 12.078 -12.797 -9.422 1 91.75 102 GLN A O 1
ATOM 804 N N . MET A 1 103 ? 10.07 -13.102 -8.531 1 90.44 103 MET A N 1
ATOM 805 C CA . MET A 1 103 ? 9.766 -14.281 -9.328 1 90.44 103 MET A CA 1
ATOM 806 C C . MET A 1 103 ? 9.617 -13.922 -10.797 1 90.44 103 MET A C 1
ATOM 808 O O . MET A 1 103 ? 10.117 -14.641 -11.672 1 90.44 103 MET A O 1
ATOM 812 N N . PHE A 1 104 ? 9.055 -12.758 -11.086 1 91.12 104 PHE A N 1
ATOM 813 C CA . PHE A 1 104 ? 8.617 -12.57 -12.469 1 91.12 104 PHE A CA 1
ATOM 814 C C . PHE A 1 104 ? 9.273 -11.328 -13.078 1 91.12 104 PHE A C 1
ATOM 816 O O . PHE A 1 104 ? 9.258 -11.156 -14.297 1 91.12 104 PHE A O 1
ATOM 823 N N . ILE A 1 105 ? 9.773 -10.445 -12.312 1 90.94 105 ILE A N 1
ATOM 824 C CA . ILE A 1 105 ? 10.305 -9.203 -12.852 1 90.94 105 ILE A CA 1
ATOM 825 C C . ILE A 1 105 ? 11.82 -9.18 -12.695 1 90.94 105 ILE A C 1
ATOM 827 O O . ILE A 1 105 ? 12.547 -9.016 -13.68 1 90.94 105 ILE A O 1
ATOM 831 N N . ALA A 1 106 ? 12.289 -9.297 -11.516 1 86 106 ALA A N 1
ATOM 832 C CA . ALA A 1 106 ? 13.719 -9.164 -11.258 1 86 106 ALA A CA 1
ATOM 833 C C . ALA A 1 106 ? 14.492 -10.367 -11.789 1 86 106 ALA A C 1
ATOM 835 O O . ALA A 1 106 ? 15.602 -10.219 -12.312 1 86 106 ALA A O 1
ATOM 836 N N . ASN A 1 107 ? 14.008 -11.594 -11.586 1 79.12 107 ASN A N 1
ATOM 837 C CA . ASN A 1 107 ? 14.664 -12.812 -12.039 1 79.12 107 ASN A CA 1
ATOM 838 C C . ASN A 1 107 ? 13.781 -13.602 -13.008 1 79.12 107 ASN A C 1
ATOM 840 O O . ASN A 1 107 ? 13.281 -14.672 -12.672 1 79.12 107 ASN A O 1
ATOM 844 N N . PRO A 1 108 ? 13.453 -13.078 -14.227 1 65.81 108 PRO A N 1
ATOM 845 C CA . PRO A 1 108 ? 12.516 -13.734 -15.148 1 65.81 108 PRO A CA 1
ATOM 846 C C . PRO A 1 108 ? 13 -15.109 -15.602 1 65.81 108 PRO A C 1
ATOM 848 O O . PRO A 1 108 ? 12.203 -15.93 -16.047 1 65.81 108 PRO A O 1
ATOM 851 N N . ASP A 1 109 ? 14.281 -15.43 -15.789 1 60.28 109 ASP A N 1
ATOM 852 C CA . ASP A 1 109 ? 14.797 -16.688 -16.328 1 60.28 109 ASP A CA 1
ATOM 853 C C . ASP A 1 109 ? 14.359 -17.875 -15.484 1 60.28 109 ASP A C 1
ATOM 855 O O . ASP A 1 109 ? 14.453 -19.016 -15.922 1 60.28 109 ASP A O 1
ATOM 859 N N . VAL A 1 110 ? 14.039 -17.734 -14.367 1 49.28 110 VAL A N 1
ATOM 860 C CA . VAL A 1 110 ? 13.805 -18.969 -13.633 1 49.28 110 VAL A CA 1
ATOM 861 C C . VAL A 1 110 ? 12.57 -19.688 -14.188 1 49.28 110 VAL A C 1
ATOM 863 O O . VAL A 1 110 ? 12.336 -20.859 -13.898 1 49.28 110 VAL A O 1
ATOM 866 N N . ILE A 1 111 ? 11.578 -19.094 -14.648 1 46.72 111 ILE A N 1
ATOM 867 C CA . ILE A 1 111 ? 10.445 -19.906 -15.102 1 46.72 111 ILE A CA 1
ATOM 868 C C . ILE A 1 111 ? 10.766 -20.531 -16.453 1 46.72 111 ILE A C 1
ATOM 870 O O . ILE A 1 111 ? 10.164 -21.531 -16.844 1 46.72 111 ILE A O 1
A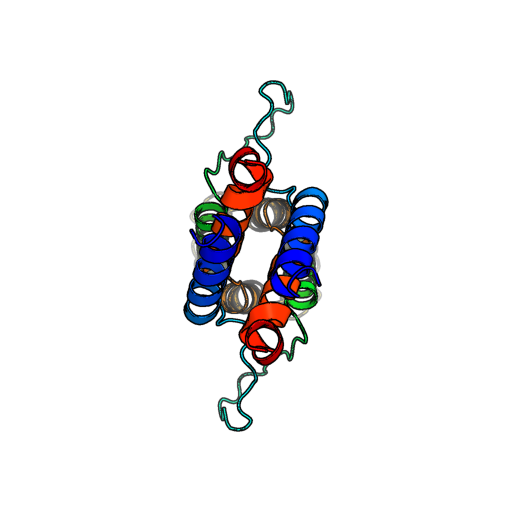TOM 874 N N . GLY A 1 112 ? 11.523 -20.031 -17.328 1 38.09 112 GLY A N 1
ATOM 875 C CA . GLY A 1 112 ? 11.68 -20.578 -18.672 1 38.09 112 GLY A CA 1
ATOM 876 C C . GLY A 1 112 ? 12.516 -21.844 -18.703 1 38.09 112 GLY A C 1
ATOM 877 O O . GLY A 1 112 ? 12.711 -22.438 -19.766 1 38.09 112 GLY A O 1
ATOM 878 N N . GLU A 1 113 ? 13.43 -22.234 -17.828 1 37.16 113 GLU A N 1
ATOM 879 C CA . GLU A 1 113 ? 14.062 -23.484 -18.203 1 37.16 113 GLU A CA 1
ATOM 880 C C . GLU A 1 113 ? 13.18 -24.672 -17.844 1 37.16 113 GLU A C 1
ATOM 882 O O . GLU A 1 113 ? 12.461 -24.656 -16.844 1 37.16 113 GLU A O 1
ATOM 887 N N . MET B 1 1 ? -3.451 -31.344 -20.375 1 39.44 1 MET B N 1
ATOM 888 C CA . MET B 1 1 ? -4.383 -30.5 -19.641 1 39.44 1 MET B CA 1
ATOM 889 C C . MET B 1 1 ? -3.635 -29.547 -18.719 1 39.44 1 MET B C 1
ATOM 891 O O . MET B 1 1 ? -2.881 -29.969 -17.844 1 39.44 1 MET B O 1
ATOM 895 N N . GLU B 1 2 ? -3.027 -28.562 -19.203 1 54.78 2 GLU B N 1
ATOM 896 C CA . GLU B 1 2 ? -2.08 -27.672 -18.547 1 54.78 2 GLU B CA 1
ATOM 897 C C . GLU B 1 2 ? -2.604 -27.188 -17.203 1 54.78 2 GLU B C 1
ATOM 899 O O . GLU B 1 2 ? -3.762 -26.797 -17.078 1 54.78 2 GLU B O 1
ATOM 904 N N . THR B 1 3 ? -2.098 -27.828 -16.094 1 75.25 3 THR B N 1
ATOM 905 C CA . THR B 1 3 ? -2.652 -27.766 -14.742 1 75.25 3 THR B CA 1
ATOM 906 C C . THR B 1 3 ? -2.98 -26.344 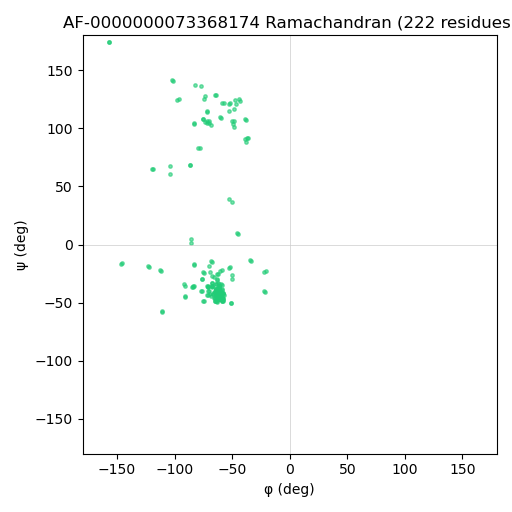-14.344 1 75.25 3 THR B C 1
ATOM 908 O O . THR B 1 3 ? -2.395 -25.391 -14.875 1 75.25 3 THR B O 1
ATOM 911 N N . ASN B 1 4 ? -4.363 -26.078 -14 1 80.12 4 ASN B N 1
ATOM 912 C CA . ASN B 1 4 ? -4.859 -24.828 -13.422 1 80.12 4 ASN B CA 1
ATOM 913 C C . ASN B 1 4 ? -3.736 -24.031 -12.766 1 80.12 4 ASN B C 1
ATOM 915 O O . ASN B 1 4 ? -3.732 -22.797 -12.812 1 80.12 4 ASN B O 1
ATOM 919 N N . GLU B 1 5 ? -2.779 -24.812 -12.453 1 79.25 5 GLU B N 1
ATOM 920 C CA . GLU B 1 5 ? -1.656 -24.188 -11.773 1 79.25 5 GLU B CA 1
ATOM 921 C C . GLU B 1 5 ? -0.773 -23.422 -12.758 1 79.25 5 GLU B C 1
ATOM 923 O O . GLU B 1 5 ? -0.308 -22.312 -12.453 1 79.25 5 GLU B O 1
ATOM 928 N N . ILE B 1 6 ? -0.617 -24.031 -13.852 1 82.19 6 ILE B N 1
ATOM 929 C CA . ILE B 1 6 ? 0.216 -23.422 -14.875 1 82.19 6 ILE B CA 1
ATOM 930 C C . ILE B 1 6 ? -0.477 -22.172 -15.414 1 82.19 6 ILE B C 1
ATOM 932 O O . ILE B 1 6 ? 0.165 -21.141 -15.625 1 82.19 6 ILE B O 1
ATOM 936 N N . LYS B 1 7 ? -1.716 -22.297 -15.656 1 85.62 7 LYS B N 1
ATOM 937 C CA . LYS B 1 7 ? -2.49 -21.172 -16.156 1 85.62 7 LYS B CA 1
ATOM 938 C C . LYS B 1 7 ? -2.459 -20 -15.172 1 85.62 7 LYS B C 1
ATOM 940 O O . LYS B 1 7 ? -2.34 -18.844 -15.578 1 85.62 7 LYS B O 1
ATOM 945 N N . ASN B 1 8 ? -2.561 -20.297 -13.945 1 85.69 8 ASN B N 1
ATOM 946 C CA . ASN B 1 8 ? -2.516 -19.281 -12.906 1 85.69 8 ASN B CA 1
ATOM 947 C C . ASN B 1 8 ? -1.162 -18.578 -12.875 1 85.69 8 ASN B C 1
ATOM 949 O O . ASN B 1 8 ? -1.096 -17.359 -12.695 1 85.69 8 ASN B O 1
ATOM 953 N N . LEU B 1 9 ? -0.183 -19.375 -13.039 1 86.81 9 LEU B N 1
ATOM 954 C CA . LEU B 1 9 ? 1.159 -18.797 -13.016 1 86.81 9 LEU B CA 1
ATOM 955 C C . LEU B 1 9 ? 1.381 -17.875 -14.211 1 86.81 9 LEU B C 1
ATOM 957 O O . LEU B 1 9 ? 1.992 -16.812 -14.07 1 86.81 9 LEU B O 1
ATOM 961 N N . GLU B 1 10 ? 0.928 -18.312 -15.367 1 89.31 10 GLU B N 1
ATOM 962 C CA . GLU B 1 10 ? 1.051 -17.5 -16.562 1 89.31 10 GLU B CA 1
ATOM 963 C C . GLU B 1 10 ? 0.277 -16.188 -16.422 1 89.31 10 GLU B C 1
ATOM 965 O O . GLU B 1 10 ? 0.752 -15.125 -16.828 1 89.31 10 GLU B O 1
ATOM 970 N N . ARG B 1 11 ? -0.855 -16.281 -15.844 1 91.25 11 ARG B N 1
ATOM 971 C C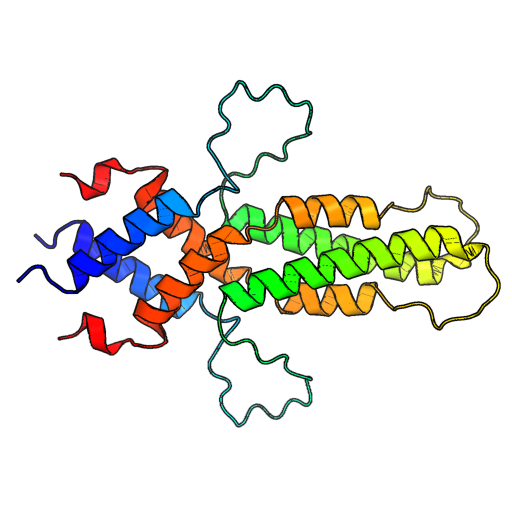A . ARG B 1 11 ? -1.666 -15.102 -15.578 1 91.25 11 ARG B CA 1
ATOM 972 C C . ARG B 1 11 ? -0.946 -14.141 -14.633 1 91.25 11 ARG B C 1
ATOM 974 O O . ARG B 1 11 ? -0.924 -12.93 -14.867 1 91.25 11 ARG B O 1
ATOM 981 N N . LEU B 1 12 ? -0.353 -14.641 -13.625 1 93.12 12 LEU B N 1
ATOM 982 C CA . LEU B 1 12 ? 0.37 -13.812 -12.664 1 93.12 12 LEU B CA 1
ATOM 983 C C . LEU B 1 12 ? 1.565 -13.133 -13.328 1 93.12 12 LEU B C 1
ATOM 985 O O . LEU B 1 12 ? 1.863 -11.977 -13.031 1 93.12 12 LEU B O 1
ATOM 989 N N . LYS B 1 13 ? 2.166 -13.883 -14.164 1 93.06 13 LYS B N 1
ATOM 990 C CA . LYS B 1 13 ? 3.295 -13.32 -14.898 1 93.06 13 LYS B CA 1
ATOM 991 C C . LYS B 1 13 ? 2.857 -12.125 -15.742 1 93.06 13 LYS B C 1
ATOM 993 O O . LYS B 1 13 ? 3.512 -11.078 -15.742 1 93.06 13 LYS B O 1
ATOM 998 N N . LYS B 1 14 ? 1.802 -12.258 -16.438 1 95.19 14 LYS B N 1
ATOM 999 C CA . LYS B 1 14 ? 1.279 -11.18 -17.281 1 95.19 14 LYS B CA 1
ATOM 1000 C C . LYS B 1 14 ? 0.869 -9.984 -16.438 1 95.19 14 LYS B C 1
ATOM 1002 O O . LYS B 1 14 ? 1.176 -8.836 -16.781 1 95.19 14 LYS B O 1
ATOM 1007 N N . LEU B 1 15 ? 0.205 -10.242 -15.336 1 95.44 15 LEU B N 1
ATOM 1008 C CA . LEU B 1 15 ? -0.23 -9.18 -14.438 1 95.44 15 LEU B CA 1
ATOM 1009 C C . LEU B 1 15 ? 0.967 -8.438 -13.852 1 95.44 15 LEU B C 1
ATOM 1011 O O . LEU B 1 15 ? 0.941 -7.215 -13.719 1 95.44 15 LEU B O 1
ATOM 1015 N N . SER B 1 16 ? 1.952 -9.195 -13.492 1 94.94 16 SER B N 1
ATOM 1016 C CA . SER B 1 16 ? 3.154 -8.594 -12.922 1 94.94 16 SER B CA 1
ATOM 1017 C C . SER B 1 16 ? 3.805 -7.621 -13.906 1 94.94 16 SER B C 1
ATOM 1019 O O . SER B 1 16 ? 4.172 -6.508 -13.531 1 94.94 16 SER B O 1
ATOM 1021 N N . ALA B 1 17 ? 3.922 -7.992 -15.133 1 93.38 17 ALA B N 1
ATOM 1022 C CA . ALA B 1 17 ? 4.512 -7.141 -16.156 1 93.38 17 ALA B CA 1
ATOM 1023 C C . ALA B 1 17 ? 3.684 -5.875 -16.359 1 93.38 17 ALA B C 1
ATOM 1025 O O . ALA B 1 17 ? 4.23 -4.805 -16.641 1 93.38 17 ALA B O 1
ATOM 1026 N N . LEU B 1 18 ? 2.438 -5.988 -16.141 1 95.69 18 LEU B N 1
ATOM 1027 C CA . LEU B 1 18 ? 1.503 -4.898 -16.406 1 95.69 18 LEU B CA 1
ATOM 1028 C C . LEU B 1 18 ? 1.468 -3.92 -15.234 1 95.69 18 LEU B C 1
ATOM 1030 O O . LEU B 1 18 ? 1.387 -2.707 -15.445 1 95.69 18 LEU B O 1
ATOM 1034 N N . TYR B 1 19 ? 1.593 -4.43 -14.023 1 95.69 19 TYR B N 1
ATOM 1035 C CA . TYR B 1 19 ? 1.172 -3.617 -12.891 1 95.69 19 TYR B CA 1
ATOM 1036 C C . TYR B 1 19 ? 2.369 -3.205 -12.039 1 95.69 19 TYR B C 1
ATOM 1038 O O . TYR B 1 19 ? 2.293 -2.24 -11.273 1 95.69 19 TYR B O 1
ATOM 1046 N N . PHE B 1 20 ? 3.48 -3.902 -12.102 1 93.81 20 PHE B N 1
ATOM 1047 C CA . PHE B 1 20 ? 4.645 -3.449 -11.344 1 93.81 20 PHE B CA 1
ATOM 1048 C C . PHE B 1 20 ? 5.242 -2.195 -11.969 1 93.81 20 PHE B C 1
ATOM 1050 O O . PHE B 1 20 ? 5.766 -2.24 -13.086 1 93.81 20 PHE B O 1
ATOM 1057 N N . SER B 1 21 ? 5.176 -1.114 -11.273 1 92.56 21 SER B N 1
ATOM 1058 C CA . SER B 1 21 ? 5.645 0.14 -11.859 1 92.56 21 SER B CA 1
ATOM 1059 C C . SER B 1 21 ? 6.281 1.035 -10.797 1 92.56 21 SER B C 1
ATOM 1061 O O . SER B 1 21 ? 6.996 1.982 -11.125 1 92.56 21 SER B O 1
ATOM 1063 N N . THR B 1 22 ? 6.062 0.772 -9.547 1 92.06 22 THR B N 1
ATOM 1064 C CA . THR B 1 22 ? 6.496 1.681 -8.492 1 92.06 22 THR B CA 1
ATOM 1065 C C . THR B 1 22 ? 8 1.575 -8.273 1 92.06 22 THR B C 1
ATOM 1067 O O . THR B 1 22 ? 8.703 2.592 -8.211 1 92.06 22 THR B O 1
ATOM 1070 N N . LEU B 1 23 ? 8.523 0.308 -8.133 1 88.62 23 LEU B N 1
ATOM 1071 C CA . LEU B 1 23 ? 9.953 0.114 -7.934 1 88.62 23 LEU B CA 1
ATOM 1072 C C . LEU B 1 23 ? 10.625 -0.367 -9.211 1 88.62 23 LEU B C 1
ATOM 1074 O O . LEU B 1 23 ? 10.602 -1.561 -9.523 1 88.62 23 LEU B O 1
ATOM 1078 N N . LYS B 1 24 ? 10.719 0.367 -10.195 1 75.38 24 LYS B N 1
ATOM 1079 C CA . LYS B 1 24 ? 11.375 -0.048 -11.43 1 75.38 24 LYS B CA 1
ATOM 1080 C C . LYS B 1 24 ? 12.891 0.112 -11.328 1 75.38 24 LYS B C 1
ATOM 1082 O O . LYS B 1 24 ? 13.375 1.017 -10.648 1 75.38 24 LYS B O 1
ATOM 1087 N N . PRO B 1 25 ? 13.492 -0.929 -11.852 1 65.38 25 PRO B N 1
ATOM 1088 C CA . PRO B 1 25 ? 14.953 -0.776 -11.852 1 65.38 25 PRO B CA 1
ATOM 1089 C C . PRO B 1 25 ? 15.406 0.561 -12.438 1 65.38 25 PRO B C 1
ATOM 1091 O O . PRO B 1 25 ? 14.75 1.098 -13.336 1 65.38 25 PRO B O 1
ATOM 1094 N N . THR B 1 26 ? 15.844 1.421 -11.461 1 55.28 26 THR B N 1
ATOM 1095 C CA . THR B 1 26 ? 16.344 2.725 -11.883 1 55.28 26 THR B CA 1
ATOM 1096 C C . THR B 1 26 ? 17.141 2.605 -13.18 1 55.28 26 THR B C 1
ATOM 1098 O O . THR B 1 26 ? 18.031 1.768 -13.289 1 55.28 26 THR B O 1
ATOM 1101 N N . ASP B 1 27 ? 16.5 2.689 -14.242 1 52.53 27 ASP B N 1
ATOM 1102 C CA . ASP B 1 27 ? 17.438 3.039 -15.312 1 52.53 27 ASP B CA 1
ATOM 1103 C C . ASP B 1 27 ? 18.25 4.273 -14.953 1 52.53 27 ASP B C 1
ATOM 1105 O O . ASP B 1 27 ? 17.734 5.207 -14.328 1 52.53 27 ASP B O 1
ATOM 1109 N N . ALA B 1 28 ? 19.562 4.125 -14.789 1 48.59 28 ALA B N 1
ATOM 1110 C CA . ALA B 1 28 ? 20.516 5.207 -14.547 1 48.59 28 ALA B CA 1
ATOM 1111 C C . ALA B 1 28 ? 19.969 6.543 -15.039 1 48.59 28 ALA B C 1
ATOM 1113 O O . ALA B 1 28 ? 20.453 7.605 -14.641 1 48.59 28 ALA B O 1
ATOM 1114 N N . LYS B 1 29 ? 19.391 6.449 -16.078 1 47.03 29 LYS B N 1
ATOM 1115 C CA . LYS B 1 29 ? 19.438 7.711 -16.812 1 47.03 29 LYS B CA 1
ATOM 1116 C C . LYS B 1 29 ? 18.297 8.641 -16.375 1 47.03 29 LYS B C 1
ATOM 1118 O O . LYS B 1 29 ? 17.922 9.547 -17.125 1 47.03 29 LYS B O 1
ATOM 1123 N N . SER B 1 30 ? 17.547 8.117 -15.297 1 49.88 30 SER B N 1
ATOM 1124 C CA . SER B 1 30 ? 16.469 9.094 -15.234 1 49.88 30 SER B CA 1
ATOM 1125 C C . SER B 1 30 ? 16.953 10.414 -14.648 1 49.88 30 SER B C 1
ATOM 1127 O O . SER B 1 30 ? 17.547 10.438 -13.57 1 49.88 30 SER B O 1
ATOM 1129 N N . ASP B 1 31 ? 17.109 11.312 -15.422 1 46.88 31 ASP B N 1
ATOM 1130 C CA . ASP B 1 31 ? 17.562 12.688 -15.266 1 46.88 31 ASP B CA 1
ATOM 1131 C C . ASP B 1 31 ? 16.766 13.414 -14.188 1 46.88 31 ASP B C 1
ATOM 1133 O O . ASP B 1 31 ? 16.906 14.625 -14.008 1 46.88 31 ASP B O 1
ATOM 1137 N N . THR B 1 32 ? 15.633 12.891 -13.906 1 49.47 32 THR B N 1
ATOM 1138 C CA . THR B 1 32 ? 14.961 13.906 -13.117 1 49.47 32 THR B CA 1
ATOM 1139 C C . THR B 1 32 ? 15.539 13.969 -11.711 1 49.47 32 THR B C 1
ATOM 1141 O O . THR B 1 32 ? 15.914 12.945 -11.141 1 49.47 32 THR B O 1
ATOM 1144 N N . ASN B 1 33 ? 15.969 15.133 -11.297 1 50.84 33 ASN B N 1
ATOM 1145 C CA . ASN B 1 33 ? 16.422 15.609 -10 1 50.84 33 ASN B CA 1
ATOM 1146 C C . ASN B 1 33 ? 15.5 15.172 -8.875 1 50.84 33 ASN B C 1
ATOM 1148 O O . ASN B 1 33 ? 15.414 15.828 -7.84 1 50.84 33 ASN B O 1
ATOM 1152 N N . VAL B 1 34 ? 14.602 14.305 -9.188 1 51.66 34 VAL B N 1
ATOM 1153 C CA . VAL B 1 34 ? 13.758 13.945 -8.055 1 51.66 34 VAL B CA 1
ATOM 1154 C C . VAL B 1 34 ? 14.555 13.125 -7.051 1 51.66 34 VAL B C 1
ATOM 1156 O O . VAL B 1 34 ? 15.227 12.156 -7.426 1 51.66 34 VAL B O 1
ATOM 1159 N N . ALA B 1 35 ? 14.859 13.805 -5.996 1 52.12 35 ALA B N 1
ATOM 1160 C CA . ALA B 1 35 ? 15.414 12.992 -4.914 1 52.12 35 ALA B CA 1
ATOM 1161 C C . ALA B 1 35 ? 14.734 11.625 -4.852 1 52.12 35 ALA B C 1
ATOM 1163 O O . ALA B 1 35 ? 13.508 11.539 -4.734 1 52.12 35 ALA B O 1
ATOM 1164 N N . GLN B 1 36 ? 15.312 10.758 -5.512 1 60.38 36 GLN B N 1
ATOM 1165 C CA . GLN B 1 36 ? 14.742 9.422 -5.523 1 60.38 36 GLN B CA 1
ATOM 1166 C C . GLN B 1 36 ? 15.18 8.625 -4.297 1 60.38 36 GLN B C 1
ATOM 1168 O O . GLN B 1 36 ? 16.375 8.57 -3.979 1 60.38 36 GLN B O 1
ATOM 1173 N N . ILE B 1 37 ? 14.203 8.523 -3.361 1 69.94 37 ILE B N 1
ATOM 1174 C CA . ILE B 1 37 ? 14.477 7.535 -2.324 1 69.94 37 ILE B CA 1
ATOM 1175 C C . ILE B 1 37 ? 14.633 6.156 -2.957 1 69.94 37 ILE B C 1
ATOM 1177 O O . ILE B 1 37 ? 13.719 5.668 -3.627 1 69.94 37 ILE B O 1
ATOM 1181 N N . LYS B 1 38 ? 15.898 5.762 -2.906 1 80.31 38 LYS B N 1
ATOM 1182 C CA . LYS B 1 38 ? 16.141 4.426 -3.447 1 80.31 38 LYS B CA 1
ATOM 1183 C C . LYS B 1 38 ? 15.664 3.348 -2.48 1 80.31 38 LYS B C 1
ATOM 1185 O O . LYS B 1 38 ? 16.141 3.268 -1.346 1 80.31 38 LYS B O 1
ATOM 1190 N N . LEU B 1 39 ? 14.648 2.781 -2.883 1 87.12 39 LEU B N 1
ATOM 1191 C CA . LEU B 1 39 ? 14.133 1.654 -2.111 1 87.12 39 LEU B CA 1
ATOM 1192 C C . LEU B 1 39 ? 14.5 0.33 -2.773 1 87.12 39 LEU B C 1
ATOM 1194 O O . LEU B 1 39 ? 14.461 0.212 -4 1 87.12 39 LEU B O 1
ATOM 1198 N N . SER B 1 40 ? 14.828 -0.636 -1.952 1 88.12 40 SER B N 1
ATOM 1199 C CA . SER B 1 40 ? 15.359 -1.899 -2.451 1 88.12 40 SER B CA 1
ATOM 1200 C C . SER B 1 40 ? 14.242 -2.852 -2.852 1 88.12 40 SER B C 1
ATOM 1202 O O . SER B 1 40 ? 14.406 -3.676 -3.754 1 88.12 40 SER B O 1
ATOM 1204 N N . ASN B 1 41 ? 13.172 -2.83 -2.119 1 93.5 41 ASN B N 1
ATOM 1205 C CA . ASN B 1 41 ? 12.078 -3.762 -2.373 1 93.5 41 ASN B CA 1
ATOM 1206 C C . ASN B 1 41 ? 10.758 -3.234 -1.821 1 93.5 41 ASN B C 1
ATOM 1208 O O . ASN B 1 41 ? 10.719 -2.184 -1.18 1 93.5 41 ASN B O 1
ATOM 1212 N N . TYR B 1 42 ? 9.727 -3.889 -2.074 1 95.81 42 TYR B N 1
ATOM 1213 C CA . TYR B 1 42 ? 8.383 -3.434 -1.726 1 95.81 42 TYR B CA 1
ATOM 1214 C C . TYR B 1 42 ? 8.156 -3.504 -0.22 1 95.81 42 TYR B C 1
ATOM 1216 O O . TYR B 1 42 ? 7.434 -2.68 0.346 1 95.81 42 TYR B O 1
ATOM 1224 N N . SER B 1 43 ? 8.703 -4.492 0.453 1 95.81 43 SER B N 1
ATOM 1225 C CA . SER B 1 43 ? 8.609 -4.555 1.908 1 95.81 43 SER B CA 1
ATOM 1226 C C . SER B 1 43 ? 9.203 -3.309 2.555 1 95.81 43 SER B C 1
ATOM 1228 O O . SER B 1 43 ? 8.594 -2.719 3.451 1 95.81 43 SER B O 1
ATOM 1230 N N . GLU B 1 44 ? 10.359 -2.963 2.066 1 96.06 44 GLU B N 1
ATOM 1231 C CA . GLU B 1 44 ? 10.977 -1.727 2.539 1 96.06 44 GLU B CA 1
ATOM 1232 C C . GLU B 1 44 ? 10.117 -0.514 2.203 1 96.06 44 GLU B C 1
ATOM 1234 O O . GLU B 1 44 ? 9.906 0.362 3.045 1 96.06 44 GLU B O 1
ATOM 1239 N N . LEU B 1 45 ? 9.656 -0.444 0.955 1 96.12 45 LEU B N 1
ATOM 1240 C CA . LEU B 1 45 ? 8.758 0.63 0.53 1 96.12 45 LEU B CA 1
ATOM 1241 C C . LEU B 1 45 ? 7.582 0.768 1.486 1 96.12 45 LEU B C 1
ATOM 1243 O O . LEU B 1 45 ? 7.285 1.868 1.958 1 96.12 45 LEU B O 1
ATOM 1247 N N . GLY B 1 46 ? 6.891 -0.376 1.803 1 97.19 46 GLY B N 1
ATOM 1248 C CA . GLY B 1 46 ? 5.77 -0.36 2.729 1 97.19 46 GLY B CA 1
ATOM 1249 C C . GLY B 1 46 ? 6.137 0.167 4.102 1 97.19 46 GLY B C 1
ATOM 1250 O O . GLY B 1 46 ? 5.398 0.965 4.684 1 97.19 46 GLY B O 1
ATOM 1251 N N . CYS B 1 47 ? 7.23 -0.211 4.594 1 96.12 47 CYS B N 1
ATOM 1252 C CA . CYS B 1 47 ? 7.715 0.228 5.898 1 96.12 47 CYS B CA 1
ATOM 1253 C C . CYS B 1 47 ? 7.984 1.728 5.902 1 96.12 47 CYS B C 1
ATOM 1255 O O . CYS B 1 47 ? 7.586 2.432 6.836 1 96.12 47 CYS B O 1
ATOM 1257 N N . VAL B 1 48 ? 8.695 2.158 4.891 1 96 48 VAL B N 1
ATOM 1258 C CA . VAL B 1 48 ? 9.039 3.572 4.793 1 96 48 VAL B CA 1
ATOM 1259 C C . VAL B 1 48 ? 7.77 4.41 4.738 1 96 48 VAL B C 1
ATOM 1261 O O . VAL B 1 48 ? 7.652 5.422 5.438 1 96 48 VAL B O 1
ATOM 1264 N N . ILE B 1 49 ? 6.77 4.02 3.918 1 97.44 49 ILE B N 1
ATOM 1265 C CA . ILE B 1 49 ? 5.504 4.738 3.818 1 97.44 49 ILE B CA 1
ATOM 1266 C C . ILE B 1 49 ? 4.84 4.801 5.191 1 97.44 49 ILE B C 1
ATOM 1268 O O . ILE B 1 49 ? 4.402 5.871 5.625 1 97.44 49 ILE B O 1
ATOM 1272 N N . ALA B 1 50 ? 4.773 3.65 5.879 1 97.25 50 ALA B N 1
ATOM 1273 C CA . ALA B 1 50 ? 4.156 3.598 7.199 1 97.25 50 ALA B CA 1
ATOM 1274 C C . ALA B 1 50 ? 4.875 4.523 8.18 1 97.25 50 ALA B C 1
ATOM 1276 O O . ALA B 1 50 ? 4.234 5.25 8.938 1 97.25 50 ALA B O 1
ATOM 1277 N N . GLU B 1 51 ? 6.133 4.547 8.203 1 97.12 51 GLU B N 1
ATOM 1278 C CA . GLU B 1 51 ? 6.93 5.387 9.094 1 97.12 51 GLU B CA 1
ATOM 1279 C C . GLU B 1 51 ? 6.703 6.867 8.805 1 97.12 51 GLU B C 1
ATOM 1281 O O . GLU B 1 51 ? 6.582 7.676 9.727 1 97.12 51 GLU B O 1
ATOM 1286 N N . ILE B 1 52 ? 6.672 7.223 7.57 1 97.31 52 ILE B N 1
ATOM 1287 C CA . ILE B 1 52 ? 6.445 8.617 7.199 1 97.31 52 ILE B CA 1
ATOM 1288 C C . ILE B 1 52 ? 5.055 9.047 7.652 1 97.31 52 ILE B C 1
ATOM 1290 O O . ILE B 1 52 ? 4.879 10.156 8.164 1 97.31 52 ILE B O 1
ATOM 1294 N N . LEU B 1 53 ? 4.078 8.156 7.469 1 97.69 53 LEU B N 1
ATOM 1295 C CA . LEU B 1 53 ? 2.732 8.469 7.941 1 97.69 53 LEU B CA 1
ATOM 1296 C C . LEU B 1 53 ? 2.727 8.695 9.453 1 97.69 53 LEU B C 1
ATOM 1298 O O . LEU B 1 53 ? 2.098 9.633 9.938 1 97.69 53 LEU B O 1
ATOM 1302 N N . LYS B 1 54 ? 3.428 7.797 10.188 1 96.81 54 LYS B N 1
ATOM 1303 C CA . LYS B 1 54 ? 3.545 7.973 11.633 1 96.81 54 LYS B CA 1
ATOM 1304 C C . LYS B 1 54 ? 4.16 9.328 11.969 1 96.81 54 LYS B C 1
ATOM 1306 O O . LYS B 1 54 ? 3.689 10.016 12.875 1 96.81 54 LYS B O 1
ATOM 1311 N N . LEU B 1 55 ? 5.172 9.734 11.289 1 95.75 55 LEU B N 1
ATOM 1312 C CA . LEU B 1 55 ? 5.832 11.016 11.5 1 95.75 55 LEU B CA 1
ATOM 1313 C C . LEU B 1 55 ? 4.871 12.172 11.234 1 95.75 55 LEU B C 1
ATOM 1315 O O . LEU B 1 55 ? 4.836 13.141 11.992 1 95.75 55 LEU B O 1
ATOM 1319 N N . CYS B 1 56 ? 4.062 12.047 10.117 1 96.12 56 CYS B N 1
ATOM 1320 C CA . CYS B 1 56 ? 3.076 13.078 9.797 1 96.12 56 CYS B CA 1
ATOM 1321 C C . CYS B 1 56 ? 2.049 13.211 10.914 1 96.12 56 CYS B C 1
ATOM 1323 O O . CYS B 1 56 ? 1.675 14.328 11.289 1 96.12 56 CYS B O 1
ATOM 1325 N N . ILE B 1 57 ? 1.607 12.117 11.469 1 96.25 57 ILE B N 1
ATOM 1326 C CA . ILE B 1 57 ? 0.62 12.102 12.547 1 96.25 57 ILE B CA 1
ATOM 1327 C C . ILE B 1 57 ? 1.191 12.797 13.781 1 96.25 57 ILE B C 1
ATOM 1329 O O . ILE B 1 57 ? 0.545 13.672 14.359 1 96.25 57 ILE B O 1
ATOM 1333 N N . VAL B 1 58 ? 2.383 12.461 14.203 1 94.69 58 VAL B N 1
ATOM 1334 C CA . VAL B 1 58 ? 3.053 13.055 15.359 1 94.69 58 VAL B CA 1
ATOM 1335 C C . VAL B 1 58 ? 3.223 14.555 15.141 1 94.69 58 VAL B C 1
ATOM 1337 O O . VAL B 1 58 ? 2.977 15.359 16.047 1 94.69 58 VAL B O 1
ATOM 1340 N N . ALA B 1 59 ? 3.639 14.938 13.922 1 92.12 59 ALA B N 1
ATOM 1341 C CA . ALA B 1 59 ? 3.861 16.344 13.594 1 92.12 59 ALA B CA 1
ATOM 1342 C C . ALA B 1 59 ? 2.564 17.141 13.688 1 92.12 59 ALA B C 1
ATOM 1344 O O . ALA B 1 59 ? 2.553 18.25 14.227 1 92.12 59 ALA B O 1
ATOM 1345 N N . LEU B 1 60 ? 1.526 16.625 13.211 1 91.19 60 LEU B N 1
ATOM 1346 C CA . LEU B 1 60 ? 0.23 17.297 13.219 1 91.19 60 LEU B CA 1
ATOM 1347 C C . LEU B 1 60 ? -0.299 17.438 14.641 1 91.19 60 LEU B C 1
ATOM 1349 O O . LEU B 1 60 ? -0.896 18.469 14.984 1 91.19 60 LEU B O 1
ATOM 1353 N N . ASP B 1 61 ? -0.077 16.516 15.5 1 88.94 61 ASP B N 1
ATOM 1354 C CA . ASP B 1 61 ? -0.509 16.547 16.891 1 88.94 61 ASP B CA 1
ATOM 1355 C C . ASP B 1 61 ? 0.298 17.578 17.688 1 88.94 61 ASP B C 1
ATOM 1357 O O . ASP B 1 61 ? -0.242 18.25 18.562 1 88.94 61 ASP B O 1
ATOM 1361 N N . TYR B 1 62 ? 1.532 17.578 17.375 1 82.38 62 TYR B N 1
ATOM 1362 C CA . TYR B 1 62 ? 2.396 18.547 18.047 1 82.38 62 TYR B CA 1
ATOM 1363 C C . TYR B 1 62 ? 2 19.984 17.672 1 82.38 62 TYR B C 1
ATOM 1365 O O . TYR B 1 62 ? 1.969 20.859 18.531 1 82.38 62 TYR B O 1
ATOM 1373 N N . ASP B 1 63 ? 1.798 20.234 16.438 1 73.94 63 ASP B N 1
ATOM 1374 C CA . ASP B 1 63 ? 1.402 21.562 15.969 1 73.94 63 ASP B CA 1
ATOM 1375 C C . ASP B 1 63 ? 0.081 22 16.594 1 73.94 63 ASP B C 1
ATOM 1377 O O . ASP B 1 63 ? -0.121 23.188 16.875 1 73.94 63 ASP B O 1
ATOM 1381 N N . ALA B 1 64 ? -0.67 21 16.766 1 66.31 64 ALA B N 1
ATOM 1382 C CA . ALA B 1 64 ? -1.951 21.312 17.391 1 66.31 64 ALA B CA 1
ATOM 1383 C C . ALA B 1 64 ? -1.759 21.75 18.844 1 66.31 64 ALA B C 1
ATOM 1385 O O . ALA B 1 64 ? -2.551 22.531 19.359 1 66.31 64 ALA B O 1
ATOM 1386 N N . HIS B 1 65 ? -0.643 21.203 19.344 1 62.31 65 HIS B N 1
ATOM 1387 C CA . HIS B 1 65 ? -0.383 21.547 20.75 1 62.31 65 HIS B CA 1
ATOM 1388 C C . HIS B 1 65 ? 0.487 22.797 20.859 1 62.31 65 HIS B C 1
ATOM 1390 O O . HIS B 1 65 ? 0.356 23.562 21.812 1 62.31 65 HIS B O 1
ATOM 1396 N N . LYS B 1 66 ? 1.618 22.969 20.062 1 61.31 66 LYS B N 1
ATOM 1397 C CA . LYS B 1 66 ? 2.521 24.109 20.188 1 61.31 66 LYS B CA 1
ATOM 1398 C C . LYS B 1 66 ? 1.852 25.391 19.703 1 61.31 66 LYS B C 1
ATOM 1400 O O . LYS B 1 66 ? 2.412 26.484 19.844 1 61.31 66 LYS B O 1
ATOM 1405 N N . ALA B 1 67 ? 0.747 25.359 18.891 1 55.09 67 ALA B N 1
ATOM 1406 C CA . ALA B 1 67 ? 0.208 26.703 18.656 1 55.09 67 ALA B CA 1
ATOM 1407 C C . ALA B 1 67 ? 0.398 27.578 19.891 1 55.09 67 ALA B C 1
ATOM 1409 O O . ALA B 1 67 ? 0.349 28.812 19.797 1 55.09 67 ALA B O 1
ATOM 1410 N N . SER B 1 68 ? 0.696 26.844 20.906 1 50.34 68 SER B N 1
ATOM 1411 C CA . SER B 1 68 ? 0.861 27.703 22.078 1 50.34 68 SER B CA 1
ATOM 1412 C C . SER B 1 68 ? 2.312 28.141 22.234 1 50.34 68 SER B C 1
ATOM 1414 O O . SER B 1 68 ? 2.588 29.172 22.844 1 50.34 68 SER B O 1
ATOM 1416 N N . ASN B 1 69 ? 3.199 27.219 21.891 1 53 69 ASN B N 1
ATOM 1417 C CA . ASN B 1 69 ? 4.527 27.625 22.328 1 53 69 ASN B CA 1
ATOM 1418 C C . ASN B 1 69 ? 5.312 28.312 21.219 1 53 69 ASN B C 1
ATOM 1420 O O . ASN B 1 69 ? 5.078 28.047 20.031 1 53 69 ASN B O 1
ATOM 1424 N N . THR B 1 70 ? 5.863 29.562 21.359 1 48.34 70 THR B N 1
ATOM 1425 C CA . THR B 1 70 ? 6.488 30.656 20.625 1 48.34 70 THR B CA 1
ATOM 1426 C C . THR B 1 70 ? 7.617 30.141 19.75 1 48.34 70 THR B C 1
ATOM 1428 O O . THR B 1 70 ? 8.297 30.922 19.078 1 48.34 70 THR B O 1
ATOM 1431 N N . ILE B 1 71 ? 8.352 29.078 20.047 1 51.09 71 ILE B N 1
ATOM 1432 C CA . ILE B 1 71 ? 9.555 28.906 19.234 1 51.09 71 ILE B CA 1
ATOM 1433 C C . ILE B 1 71 ? 9.164 28.562 17.797 1 51.09 71 ILE B C 1
ATOM 1435 O O . ILE B 1 71 ? 8.414 27.609 17.562 1 51.09 71 ILE B O 1
ATOM 1439 N N . LYS B 1 72 ? 9.227 29.516 16.828 1 52.81 72 LYS B N 1
ATOM 1440 C CA . LYS B 1 72 ? 8.922 29.562 15.391 1 52.81 72 LYS B CA 1
ATOM 1441 C C . LYS B 1 72 ? 9.57 28.406 14.648 1 52.81 72 LYS B C 1
ATOM 1443 O O . LYS B 1 72 ? 10.711 28.516 14.188 1 52.81 72 LYS B O 1
ATOM 1448 N N . THR B 1 73 ? 9.711 27.156 15.133 1 53.38 73 THR B N 1
ATOM 1449 C CA . THR B 1 73 ? 10.273 26.172 14.211 1 53.38 73 THR B CA 1
ATOM 1450 C C . THR B 1 73 ? 9.43 26.078 12.945 1 53.38 73 THR B C 1
ATOM 1452 O O . THR B 1 73 ? 8.227 26.359 12.977 1 53.38 73 THR B O 1
ATOM 1455 N N . SER B 1 74 ? 10.156 26.359 11.836 1 58.81 74 SER B N 1
ATOM 1456 C CA . SER B 1 74 ? 9.453 26.281 10.562 1 58.81 74 SER B CA 1
ATOM 1457 C C . SER B 1 74 ? 8.477 25.109 10.547 1 58.81 74 SER B C 1
ATOM 1459 O O . SER B 1 74 ? 8.867 23.969 10.805 1 58.81 74 SER B O 1
ATOM 1461 N N . PRO B 1 75 ? 7.281 25.359 10.602 1 70.56 75 PRO B N 1
ATOM 1462 C CA . PRO B 1 75 ? 6.301 24.266 10.641 1 70.56 75 PRO B CA 1
ATOM 1463 C C . PRO B 1 75 ? 6.504 23.25 9.531 1 70.56 75 PRO B C 1
ATOM 1465 O O . PRO B 1 75 ? 6.934 23.609 8.43 1 70.56 75 PRO B O 1
ATOM 1468 N N . ILE B 1 76 ? 6.719 21.969 9.773 1 83.25 76 ILE B N 1
ATOM 1469 C CA . ILE B 1 76 ? 6.75 20.875 8.812 1 83.25 76 ILE B CA 1
ATOM 1470 C C . ILE B 1 76 ? 5.582 21.016 7.836 1 83.25 76 ILE B C 1
ATOM 1472 O O . ILE B 1 76 ? 4.453 21.297 8.242 1 83.25 76 ILE B O 1
ATOM 1476 N N . ASN B 1 77 ? 5.902 21.031 6.539 1 89.94 77 ASN B N 1
ATOM 1477 C CA . ASN B 1 77 ? 4.863 21.016 5.516 1 89.94 77 ASN B CA 1
ATOM 1478 C C . ASN B 1 77 ? 4.328 19.594 5.297 1 89.94 77 ASN B C 1
ATOM 1480 O O . ASN B 1 77 ? 4.789 18.891 4.398 1 89.94 77 ASN B O 1
ATOM 1484 N N . VAL B 1 78 ? 3.457 19.203 6.082 1 94.31 78 VAL B N 1
ATOM 1485 C CA . VAL B 1 78 ? 2.92 17.844 6.086 1 94.31 78 VAL B CA 1
ATOM 1486 C C . VAL B 1 78 ? 2.252 17.547 4.746 1 94.31 78 VAL B C 1
ATOM 1488 O O . VAL B 1 78 ? 2.32 16.422 4.246 1 94.31 78 VAL B O 1
ATOM 1491 N N . ALA B 1 79 ? 1.618 18.531 4.141 1 94.5 79 ALA B N 1
ATOM 1492 C CA . ALA B 1 79 ? 0.972 18.344 2.846 1 94.5 79 ALA B CA 1
ATOM 1493 C C . ALA B 1 79 ? 1.979 17.891 1.792 1 94.5 79 ALA B C 1
ATOM 1495 O O . ALA B 1 79 ? 1.704 16.969 1.015 1 94.5 79 ALA B O 1
ATOM 1496 N N . LEU B 1 80 ? 3.094 18.547 1.774 1 92.94 80 LEU B N 1
ATOM 1497 C CA . LEU B 1 80 ? 4.148 18.172 0.837 1 92.94 80 LEU B CA 1
ATOM 1498 C C . LEU B 1 80 ? 4.625 16.75 1.09 1 92.94 80 LEU B C 1
ATOM 1500 O O . LEU B 1 80 ? 4.844 15.984 0.146 1 92.94 80 LEU B O 1
ATOM 1504 N N . ILE B 1 81 ? 4.801 16.359 2.303 1 95.69 81 ILE B N 1
ATOM 1505 C CA . ILE B 1 81 ? 5.254 15.023 2.68 1 95.69 81 ILE B CA 1
ATOM 1506 C C . ILE B 1 81 ? 4.215 13.992 2.252 1 95.69 81 ILE B C 1
ATOM 1508 O O . ILE B 1 81 ? 4.562 12.938 1.712 1 95.69 81 ILE B O 1
ATOM 1512 N N . LEU B 1 82 ? 2.986 14.289 2.465 1 97 82 LEU B N 1
ATOM 1513 C CA . LEU B 1 82 ? 1.913 13.383 2.066 1 97 82 LEU B CA 1
ATOM 1514 C C . LEU B 1 82 ? 1.871 13.227 0.549 1 97 82 LEU B C 1
ATOM 1516 O O . LEU B 1 82 ? 1.537 12.156 0.042 1 97 82 LEU B O 1
ATOM 1520 N N . GLU B 1 83 ? 2.191 14.25 -0.186 1 96.31 83 GLU B N 1
ATOM 1521 C CA . GLU B 1 83 ? 2.303 14.117 -1.636 1 96.31 83 GLU B CA 1
ATOM 1522 C C . GLU B 1 83 ? 3.355 13.078 -2.016 1 96.31 83 GLU B C 1
ATOM 1524 O O . GLU B 1 83 ? 3.148 12.281 -2.936 1 96.31 83 GLU B O 1
ATOM 1529 N N . MET B 1 84 ? 4.465 13.094 -1.318 1 93.62 84 MET B N 1
ATOM 1530 C CA . MET B 1 84 ? 5.52 12.117 -1.563 1 93.62 84 MET B CA 1
ATOM 1531 C C . MET B 1 84 ? 5.031 10.703 -1.254 1 93.62 84 MET B C 1
ATOM 1533 O O . MET B 1 84 ? 5.297 9.773 -2.014 1 93.62 84 MET B O 1
ATOM 1537 N N . VAL B 1 85 ? 4.352 10.586 -0.162 1 95.94 85 VAL B N 1
ATOM 1538 C CA . VAL B 1 85 ? 3.775 9.305 0.216 1 95.94 85 VAL B CA 1
ATOM 1539 C C . VAL B 1 85 ? 2.82 8.82 -0.876 1 95.94 85 VAL B C 1
ATOM 1541 O O . VAL B 1 85 ? 2.869 7.66 -1.286 1 95.94 85 VAL B O 1
ATOM 1544 N N . LEU B 1 86 ? 1.929 9.688 -1.325 1 96.69 86 LEU B N 1
ATOM 1545 C CA . LEU B 1 86 ? 0.969 9.352 -2.373 1 96.69 86 LEU B CA 1
ATOM 1546 C C . LEU B 1 86 ? 1.685 8.922 -3.648 1 96.69 86 LEU B C 1
ATOM 1548 O O . LEU B 1 86 ? 1.266 7.965 -4.305 1 96.69 86 LEU B O 1
ATOM 1552 N N . GLU B 1 87 ? 2.748 9.555 -3.979 1 93.75 87 GLU B N 1
ATOM 1553 C CA . GLU B 1 87 ? 3.52 9.227 -5.172 1 93.75 87 GLU B CA 1
ATOM 1554 C C . GLU B 1 87 ? 4.176 7.852 -5.039 1 93.75 87 GLU B C 1
ATOM 1556 O O . GLU B 1 87 ? 4.285 7.117 -6.023 1 93.75 87 GLU B O 1
ATOM 1561 N N . MET B 1 88 ? 4.594 7.504 -3.918 1 93.69 88 MET B N 1
ATOM 1562 C CA . MET B 1 88 ? 5.289 6.246 -3.668 1 93.69 88 MET B CA 1
ATOM 1563 C C . MET B 1 88 ? 4.297 5.105 -3.479 1 93.69 88 MET B C 1
ATOM 1565 O O . MET B 1 88 ? 4.68 3.934 -3.506 1 93.69 88 MET B O 1
ATOM 1569 N N . PHE B 1 89 ? 3.076 5.406 -3.209 1 96.25 89 PHE B N 1
ATOM 1570 C CA . PHE B 1 89 ? 2.08 4.383 -2.916 1 96.25 89 PHE B CA 1
ATOM 1571 C C . PHE B 1 89 ? 1.85 3.488 -4.129 1 96.25 89 PHE B C 1
ATOM 1573 O O . PHE B 1 89 ? 1.521 3.975 -5.211 1 96.25 89 PHE B O 1
ATOM 1580 N N . PRO B 1 90 ? 1.938 2.172 -3.918 1 96.88 90 PRO B N 1
ATOM 1581 C CA . PRO B 1 90 ? 1.869 1.241 -5.047 1 96.88 90 PRO B CA 1
ATOM 1582 C C . PRO B 1 90 ? 0.436 0.864 -5.414 1 96.88 90 PRO B C 1
ATOM 1584 O O . PRO B 1 90 ? 0.068 -0.312 -5.352 1 96.88 90 PRO B O 1
ATOM 1587 N N . THR B 1 91 ? -0.315 1.814 -5.938 1 97 91 THR B N 1
ATOM 1588 C CA . THR B 1 91 ? -1.738 1.648 -6.211 1 97 91 THR B CA 1
ATOM 1589 C C . THR B 1 91 ? -1.963 0.589 -7.285 1 97 91 THR B C 1
ATOM 1591 O O . THR B 1 91 ? -2.814 -0.288 -7.133 1 97 91 THR B O 1
ATOM 1594 N N . ASP B 1 92 ? -1.208 0.626 -8.383 1 96.62 92 ASP B N 1
ATOM 1595 C CA . ASP B 1 92 ? -1.387 -0.338 -9.461 1 96.62 92 ASP B CA 1
ATOM 1596 C C . ASP B 1 92 ? -1.072 -1.757 -8.992 1 96.62 92 ASP B C 1
ATOM 1598 O O . ASP B 1 92 ? -1.767 -2.707 -9.359 1 96.62 92 ASP B O 1
ATOM 1602 N N . GLU B 1 93 ? -0.067 -1.888 -8.188 1 97.81 93 GLU B N 1
ATOM 1603 C CA . GLU B 1 93 ? 0.386 -3.197 -7.727 1 97.81 93 GLU B CA 1
ATOM 1604 C C . GLU B 1 93 ? -0.643 -3.844 -6.805 1 97.81 93 GLU B C 1
ATOM 1606 O O . GLU B 1 93 ? -0.582 -5.047 -6.547 1 97.81 93 GLU B O 1
ATOM 1611 N N . MET B 1 94 ? -1.629 -3.086 -6.301 1 97.81 94 MET B N 1
ATOM 1612 C CA . MET B 1 94 ? -2.699 -3.645 -5.477 1 97.81 94 MET B CA 1
ATOM 1613 C C . MET B 1 94 ? -3.523 -4.652 -6.27 1 97.81 94 MET B C 1
ATOM 1615 O O . MET B 1 94 ? -4.102 -5.578 -5.695 1 97.81 94 MET B O 1
ATOM 1619 N N . GLU B 1 95 ? -3.557 -4.523 -7.582 1 97.44 95 GLU B N 1
ATOM 1620 C CA . GLU B 1 95 ? -4.227 -5.492 -8.445 1 97.44 95 GLU B CA 1
ATOM 1621 C C . GLU B 1 95 ? -3.586 -6.871 -8.32 1 97.44 95 GLU B C 1
ATOM 1623 O O . GLU B 1 95 ? -4.277 -7.891 -8.391 1 97.44 95 GLU B O 1
ATOM 1628 N N . ILE B 1 96 ? -2.285 -6.875 -8.18 1 97.62 96 ILE B N 1
ATOM 1629 C CA . ILE B 1 96 ? -1.567 -8.133 -8.016 1 97.62 96 ILE B CA 1
ATOM 1630 C C . ILE B 1 96 ? -1.972 -8.797 -6.703 1 97.62 96 ILE B C 1
ATOM 1632 O O . ILE B 1 96 ? -2.232 -10 -6.664 1 97.62 96 ILE B O 1
ATOM 1636 N N . LEU B 1 97 ? -2.088 -8.023 -5.664 1 97.38 97 LEU B N 1
ATOM 1637 C CA . LEU B 1 97 ? -2.547 -8.555 -4.387 1 97.38 97 LEU B CA 1
ATOM 1638 C C . LEU B 1 97 ? -3.953 -9.133 -4.512 1 97.38 97 LEU B C 1
ATOM 1640 O O . LEU B 1 97 ? -4.254 -10.18 -3.936 1 97.38 97 LEU B O 1
ATOM 1644 N N . ASP B 1 98 ? -4.781 -8.484 -5.254 1 95.38 98 ASP B N 1
ATOM 1645 C CA . ASP B 1 98 ? -6.137 -8.977 -5.492 1 95.38 98 ASP B CA 1
ATOM 1646 C C . ASP B 1 98 ? -6.113 -10.367 -6.125 1 95.38 98 ASP B C 1
ATOM 1648 O O . ASP B 1 98 ? -6.836 -11.266 -5.688 1 95.38 98 ASP B O 1
ATOM 1652 N N . GLU B 1 99 ? -5.316 -10.445 -7.094 1 94.62 99 GLU B N 1
ATOM 1653 C CA . GLU B 1 99 ? -5.238 -11.711 -7.812 1 94.62 99 GLU B CA 1
ATOM 1654 C C . GLU B 1 99 ? -4.727 -12.828 -6.91 1 94.62 99 GLU B C 1
ATOM 1656 O O . GLU B 1 99 ? -5.305 -13.922 -6.875 1 94.62 99 GLU B O 1
ATOM 1661 N N . ILE B 1 100 ? -3.701 -12.547 -6.184 1 95.31 100 ILE B N 1
ATOM 1662 C CA . ILE B 1 100 ? -3.117 -13.555 -5.301 1 95.31 100 ILE B CA 1
ATOM 1663 C C . ILE B 1 100 ? -4.117 -13.922 -4.203 1 95.31 100 ILE B C 1
ATOM 1665 O O . ILE B 1 100 ? -4.258 -15.094 -3.854 1 95.31 100 ILE B O 1
ATOM 1669 N N . TYR B 1 101 ? -4.762 -12.953 -3.703 1 94.56 101 TYR B N 1
ATOM 1670 C CA . TYR B 1 101 ? -5.777 -13.188 -2.682 1 94.56 101 TYR B CA 1
ATOM 1671 C C . TYR B 1 101 ? -6.871 -14.109 -3.203 1 94.56 101 TYR B C 1
ATOM 1673 O O . TYR B 1 101 ? -7.266 -15.062 -2.521 1 94.56 101 TYR B O 1
ATOM 1681 N N . GLN B 1 102 ? -7.367 -13.852 -4.395 1 91.81 102 GLN B N 1
ATOM 1682 C CA . GLN B 1 102 ? -8.422 -14.672 -4.992 1 91.81 102 GLN B CA 1
ATOM 1683 C C . GLN B 1 102 ? -7.941 -16.094 -5.238 1 91.81 102 GLN B C 1
ATOM 1685 O O . GLN B 1 102 ? -8.68 -17.047 -5.004 1 91.81 102 GLN B O 1
ATOM 1690 N N . MET B 1 103 ? -6.738 -16.219 -5.641 1 90.44 103 MET B N 1
ATOM 1691 C CA . MET B 1 103 ? -6.18 -17.516 -6.031 1 90.44 103 MET B CA 1
ATOM 1692 C C . MET B 1 103 ? -5.973 -18.406 -4.812 1 90.44 103 MET B C 1
ATOM 1694 O O . MET B 1 103 ? -6.273 -19.594 -4.855 1 90.44 103 MET B O 1
ATOM 1698 N N . PHE B 1 104 ? -5.574 -17.828 -3.688 1 91.25 104 PHE B N 1
ATOM 1699 C CA . PHE B 1 104 ? -5.066 -18.703 -2.643 1 91.25 104 PHE B CA 1
ATOM 1700 C C . PHE B 1 104 ? -5.867 -18.531 -1.355 1 91.25 104 PHE B C 1
ATOM 1702 O O . PHE B 1 104 ? -5.785 -19.359 -0.453 1 91.25 104 PHE B O 1
ATOM 1709 N N . ILE B 1 105 ? -6.555 -17.484 -1.195 1 91.06 105 ILE B N 1
ATOM 1710 C CA . ILE B 1 105 ? -7.238 -17.234 0.069 1 91.06 105 ILE B CA 1
ATOM 1711 C C . ILE B 1 105 ? -8.75 -17.344 -0.126 1 91.06 105 ILE B C 1
ATOM 1713 O O . ILE B 1 105 ? -9.406 -18.141 0.56 1 91.06 105 ILE B O 1
ATOM 1717 N N . ALA B 1 106 ? -9.281 -16.578 -0.999 1 86.12 106 ALA B N 1
ATOM 1718 C CA . ALA B 1 106 ? -10.734 -16.531 -1.169 1 86.12 106 ALA B CA 1
ATOM 1719 C C . ALA B 1 106 ? -11.25 -17.812 -1.818 1 86.12 106 ALA B C 1
ATOM 1721 O O . ALA B 1 106 ? -12.328 -18.312 -1.463 1 86.12 106 ALA B O 1
ATOM 1722 N N . ASN B 1 107 ? -10.586 -18.328 -2.857 1 79.38 107 ASN B N 1
ATOM 1723 C CA . ASN B 1 107 ? -10.984 -19.547 -3.57 1 79.38 107 ASN B CA 1
ATOM 1724 C C . ASN B 1 107 ? -9.914 -20.625 -3.484 1 79.38 107 ASN B C 1
ATOM 1726 O O . ASN B 1 107 ? -9.266 -20.938 -4.48 1 79.38 107 ASN B O 1
ATOM 1730 N N . PRO B 1 108 ? -9.594 -21.188 -2.281 1 65.88 108 PRO B N 1
ATOM 1731 C CA . PRO B 1 108 ? -8.492 -22.141 -2.117 1 65.88 108 PRO B CA 1
ATOM 1732 C C . PRO B 1 108 ? -8.703 -23.422 -2.932 1 65.88 108 PRO B C 1
ATOM 1734 O O . PRO B 1 108 ? -7.738 -24.141 -3.205 1 65.88 108 PRO B O 1
ATOM 1737 N N . ASP B 1 109 ? -9.875 -23.969 -3.186 1 60.56 109 ASP B N 1
ATOM 1738 C CA . ASP B 1 109 ? -10.133 -25.25 -3.842 1 60.56 109 ASP B CA 1
ATOM 1739 C C . ASP B 1 109 ? -9.57 -25.266 -5.262 1 60.56 109 ASP B C 1
ATOM 1741 O O . ASP B 1 109 ? -9.414 -26.328 -5.863 1 60.56 109 ASP B O 1
ATOM 1745 N N . VAL B 1 110 ? -9.383 -24.25 -5.836 1 49.53 110 VAL B N 1
ATOM 1746 C CA . VAL B 1 110 ? -9.016 -24.406 -7.238 1 49.53 110 VAL B CA 1
ATOM 1747 C C . VAL B 1 110 ? -7.637 -25.047 -7.34 1 49.53 110 VAL B C 1
ATOM 1749 O O . VAL B 1 110 ? -7.234 -25.5 -8.414 1 49.53 110 VAL B O 1
ATOM 1752 N N . ILE B 1 111 ? -6.711 -24.875 -6.535 1 46.69 111 ILE B N 1
ATOM 1753 C CA . ILE B 1 111 ? -5.426 -25.516 -6.793 1 46.69 111 ILE B CA 1
ATOM 1754 C C . ILE B 1 111 ? -5.512 -27 -6.445 1 46.69 111 ILE B C 1
ATOM 1756 O O . ILE B 1 111 ? -4.719 -27.812 -6.941 1 46.69 111 ILE B O 1
ATOM 1760 N N . GLY B 1 112 ? -6.258 -27.5 -5.57 1 38.62 112 GLY B N 1
ATOM 1761 C CA . GLY B 1 112 ? -6.203 -28.891 -5.156 1 38.62 112 GLY B CA 1
ATOM 1762 C C . GLY B 1 112 ? -6.824 -29.844 -6.168 1 38.62 112 GLY B C 1
ATOM 1763 O O . GLY B 1 112 ? -6.793 -31.062 -5.984 1 38.62 112 GLY B O 1
ATOM 1764 N N . GLU B 1 113 ? -7.746 -29.531 -7.082 1 37.16 113 GLU B N 1
ATOM 1765 C CA . GLU B 1 113 ? -8.125 -30.719 -7.855 1 37.16 113 GL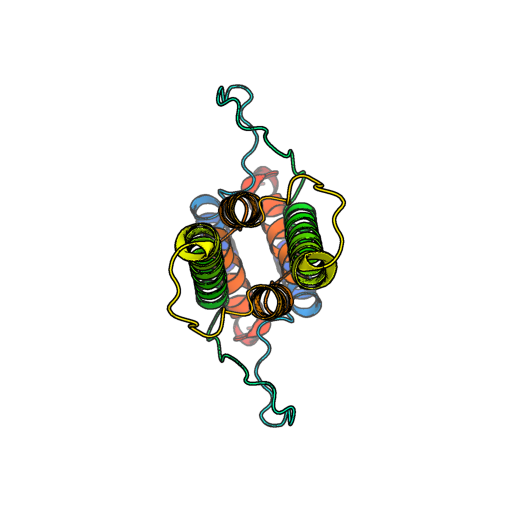U B CA 1
ATOM 1766 C C . GLU B 1 113 ? -7.094 -31.031 -8.93 1 37.16 113 GLU B C 1
ATOM 1768 O O . GLU B 1 113 ? -6.496 -30.125 -9.508 1 37.16 113 GLU B O 1
#

Secondary structure (DSSP, 8-state):
---HHHHHHHHHHHHHHHH--SS----TT-----------SHHHHHHHHHHHHHHHHHHHHHHHHHTTS--------HHHHHHHHHHH--TTTHHHHHHHHIIIIISTHHHH-/---HHHHHHHHHHHHHHHH--SS----TT-----------SHHHHHHHHHHHHHHHHHHHHHHHHHTTS--------HHHHHHHHHHH--TTTHHHHHHHHIIIIISTHHHH-

Solvent-accessible surface area (backbone atoms only — not comparable to full-atom values): 13333 Å² total; per-residue (Å²): 127,79,50,68,60,53,54,49,50,54,50,49,44,54,49,47,71,71,30,64,63,76,84,53,80,73,60,85,70,65,75,65,84,59,85,67,82,84,63,91,45,42,43,55,44,35,48,51,48,50,51,51,50,52,49,46,33,53,51,49,53,45,51,70,57,37,77,71,54,81,75,81,62,82,74,79,62,54,43,62,53,49,50,53,46,58,70,63,50,58,46,59,40,21,47,54,52,35,50,51,40,45,54,53,63,76,43,47,67,66,71,74,112,128,78,49,68,60,53,56,50,49,53,50,49,45,54,48,47,70,73,29,65,64,74,84,52,80,74,58,84,72,64,74,64,83,59,83,67,82,85,63,89,44,43,42,55,44,35,50,51,48,49,51,51,50,52,50,47,32,54,52,49,53,45,54,68,58,37,78,70,56,80,76,81,62,80,74,79,62,53,42,62,52,49,51,54,45,58,70,63,49,56,46,60,42,20,48,54,52,34,51,52,40,44,55,55,63,76,42,49,67,65,70,73,112

Organism: Flavobacterium johnsoniae (strain ATCC 17061 / DSM 2064 / JCM 8514 / BCRC 14874 / CCUG 3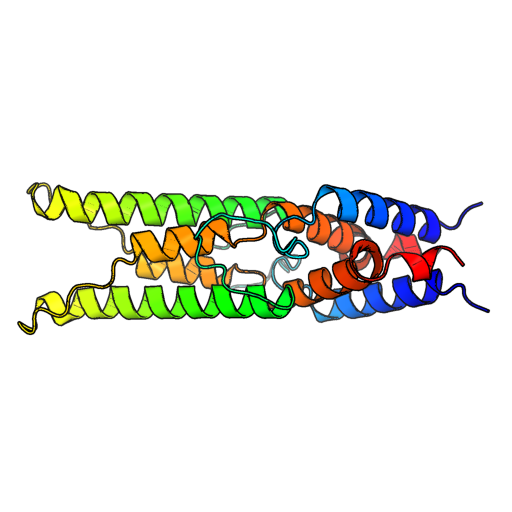50202 / NBRC 14942 / NCIMB 11054 / UW101) (NCBI:txid376686)

pLDDT: mean 80.95, std 18.68, range [37.16, 97.81]

Sequence (226 aa):
METNEIKNLERLKKLSALYFSTLKPTDAKSDTNVAQIKLSNYSELGCVIAEILKLCIVALDYDAHKASNTIKTSPINVALILEMVLEMFPTDEMEILDEIYQMFIANPDVIGEMETNEIKNLERLKKLSALYFSTLKPTDAKSDTNVAQIKLSNYSELGCVIAEILKLCIVALDYDAHKASNTIKTSPINVALILEMVLEMFPTDEMEILDEIYQMFIANPDVIGE

Foldseek 3Di:
DCAPVNVLVVVLVVLCVVQPDLQPDPPVPPPDPPPDPHDDDVVRLVVVLVVLVVVLVVLVVVCVVCVPPPPPDPRPPSVVSVVVSVSNDRPSCVVSVVSVCVDPPVPNPRNVD/DCAPVNVLVVVLVVLCVVQPDLQDDPPVPPPDPPPDPHDDDVVRLVVVLVVLVVVLVVLVVVCVVCVPPPPPPPRPPSVVSVVVSVSNDRPSCVVSVVSVCVDPPVPNPRNPD